Protein AF-K2C5C3-F1 (afdb_monomer)

Solvent-accessible surface area (backbone atoms only — not comparable to full-atom values): 15578 Å² total; per-residue (Å²): 132,85,86,72,93,45,63,65,51,52,35,51,49,52,53,51,51,53,47,51,25,63,76,67,76,44,90,79,86,77,80,34,67,47,19,42,68,88,30,54,74,74,37,86,92,44,51,51,26,61,52,24,47,17,40,70,87,68,50,70,32,77,59,41,40,62,78,72,52,70,63,43,81,45,77,45,79,56,94,55,30,38,40,34,20,52,27,54,95,90,49,57,58,62,37,35,38,36,34,29,66,42,27,35,38,33,45,19,54,84,56,27,74,41,43,24,40,37,70,45,63,25,33,26,41,91,92,40,78,47,61,56,29,50,41,51,74,52,73,50,74,58,92,78,24,44,37,35,40,38,37,38,55,53,95,85,34,45,36,37,35,40,39,42,28,53,72,72,50,89,62,37,30,46,34,39,39,41,40,42,26,75,68,54,57,85,51,34,97,37,84,45,52,9,22,25,65,43,37,38,38,26,24,60,58,53,96,48,40,39,27,38,72,33,39,34,47,72,90,47,77,32,64,71,53,81,55,40,59,43,36,84,66,58,41,81,41,38,38,38,37,38,39,31,39,69,35,83,69,31,58,43,8,20,19,40,42,38,42,39,80,57,76,28,27,33,25,29,40,29,53,70,54,86,54,93,85,46,62,32,29,40,40,30,30,15,36,70,49,62,63,48,58,55,48,33,38,41,34,20,26,109

Structure (mmCIF, N/CA/C/O backbone):
data_AF-K2C5C3-F1
#
_entry.id   AF-K2C5C3-F1
#
loop_
_atom_site.group_PDB
_atom_site.id
_atom_site.type_symbol
_atom_site.label_atom_id
_atom_site.label_alt_id
_atom_site.label_comp_id
_atom_site.label_asym_id
_atom_site.label_entity_id
_atom_site.label_seq_id
_atom_site.pdbx_PDB_ins_code
_atom_site.Cartn_x
_atom_site.Cartn_y
_atom_site.Cartn_z
_atom_site.occupancy
_atom_site.B_iso_or_equiv
_atom_site.auth_seq_id
_atom_site.auth_comp_id
_atom_site.auth_asym_id
_atom_site.auth_atom_id
_at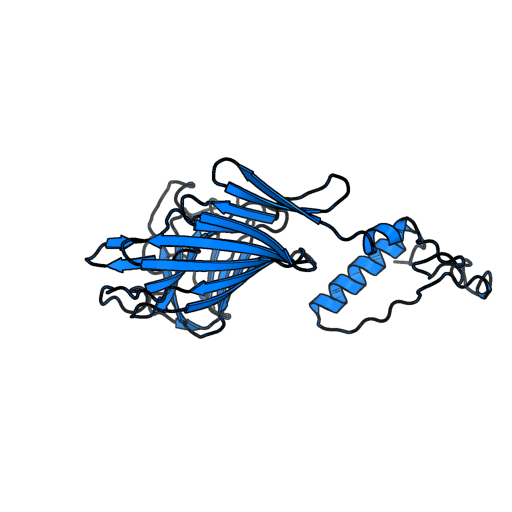om_site.pdbx_PDB_model_num
ATOM 1 N N . GLY A 1 1 ? 1.071 -21.489 -33.139 1.00 52.50 1 GLY A N 1
ATOM 2 C CA . GLY A 1 1 ? 1.561 -20.781 -34.335 1.00 52.50 1 GLY A CA 1
ATOM 3 C C . GLY A 1 1 ? 3.036 -21.065 -34.493 1.00 52.50 1 GLY A C 1
ATOM 4 O O . GLY A 1 1 ? 3.651 -21.477 -33.516 1.00 52.50 1 GLY A O 1
ATOM 5 N N . GLU A 1 2 ? 3.580 -20.888 -35.693 1.00 72.06 2 GLU A N 1
ATOM 6 C CA . GLU A 1 2 ? 5.021 -21.027 -35.940 1.00 72.06 2 GLU A CA 1
ATOM 7 C C . GLU A 1 2 ? 5.807 -19.897 -35.257 1.00 72.06 2 GLU A C 1
ATOM 9 O O . GLU A 1 2 ? 5.309 -18.777 -35.120 1.00 72.06 2 GLU A O 1
ATOM 14 N N . ALA A 1 3 ? 7.023 -20.193 -34.795 1.00 73.12 3 ALA A N 1
ATOM 15 C CA . ALA A 1 3 ? 7.908 -19.192 -34.211 1.00 73.12 3 ALA A CA 1
ATOM 16 C C . ALA A 1 3 ? 8.525 -18.333 -35.325 1.00 73.12 3 ALA A C 1
ATOM 18 O O . ALA A 1 3 ? 9.144 -18.864 -36.244 1.00 73.12 3 ALA A O 1
ATOM 19 N N . MET A 1 4 ? 8.374 -17.010 -35.235 1.00 84.81 4 MET A N 1
ATOM 20 C CA . MET A 1 4 ? 8.945 -16.068 -36.202 1.00 84.81 4 MET A CA 1
ATOM 21 C C . MET A 1 4 ? 10.212 -15.426 -35.618 1.00 84.81 4 MET A C 1
ATOM 23 O O . MET A 1 4 ? 10.095 -14.646 -34.666 1.00 84.81 4 MET A O 1
ATOM 27 N N . PRO A 1 5 ? 11.414 -15.725 -36.139 1.00 84.81 5 PRO A N 1
ATOM 28 C CA . PRO A 1 5 ? 12.644 -15.133 -35.629 1.00 84.81 5 PRO A CA 1
ATOM 29 C C . PRO A 1 5 ? 12.703 -13.642 -35.976 1.00 84.81 5 PRO A C 1
ATOM 31 O O . PRO A 1 5 ? 12.657 -13.254 -37.140 1.00 84.81 5 PRO A O 1
ATOM 34 N N . SER A 1 6 ? 12.812 -12.798 -34.953 1.00 88.06 6 SER A N 1
ATOM 35 C CA . SER A 1 6 ? 13.110 -11.372 -35.093 1.00 88.06 6 SER A CA 1
ATOM 36 C C . SER A 1 6 ? 13.782 -10.858 -33.820 1.00 88.06 6 SER A C 1
ATOM 38 O O . SER A 1 6 ? 13.692 -11.488 -32.759 1.00 88.06 6 SER A O 1
ATOM 40 N N . ALA A 1 7 ? 14.448 -9.707 -33.911 1.00 85.81 7 ALA A N 1
ATOM 41 C CA . ALA A 1 7 ? 15.084 -9.076 -32.758 1.00 85.81 7 ALA A CA 1
ATOM 42 C C . ALA A 1 7 ? 14.055 -8.711 -31.669 1.00 85.81 7 ALA A C 1
ATOM 44 O O . ALA A 1 7 ? 14.330 -8.870 -30.478 1.00 85.81 7 ALA A O 1
ATOM 45 N N . GLU A 1 8 ? 12.863 -8.276 -32.082 1.00 81.56 8 GLU A N 1
ATOM 46 C CA . GLU A 1 8 ? 11.733 -7.907 -31.227 1.00 81.56 8 GLU A CA 1
ATOM 47 C C . GLU A 1 8 ? 11.136 -9.137 -30.538 1.00 81.56 8 GLU A C 1
ATOM 49 O O . GLU A 1 8 ? 10.922 -9.122 -29.326 1.00 81.56 8 GLU A O 1
ATOM 54 N N . ASN A 1 9 ? 10.918 -10.227 -31.282 1.00 86.19 9 ASN A N 1
ATOM 55 C CA . ASN A 1 9 ? 10.367 -11.463 -30.726 1.00 86.19 9 ASN A CA 1
ATOM 56 C C . ASN A 1 9 ? 11.331 -12.121 -29.732 1.00 86.19 9 ASN A C 1
ATOM 58 O O . ASN A 1 9 ? 10.890 -12.625 -28.699 1.00 86.19 9 ASN A O 1
ATOM 62 N N . ALA A 1 10 ? 12.640 -12.070 -29.996 1.00 88.75 10 ALA A N 1
ATOM 63 C CA . ALA A 1 10 ? 13.656 -12.564 -29.071 1.00 88.75 10 ALA A CA 1
ATOM 64 C C . ALA A 1 10 ? 13.677 -11.761 -27.754 1.00 88.75 10 ALA A C 1
ATOM 66 O O . ALA A 1 10 ? 13.674 -12.351 -26.672 1.00 88.75 10 ALA A O 1
ATOM 67 N N . ALA A 1 11 ? 13.624 -10.426 -27.827 1.00 84.50 11 ALA A N 1
ATOM 68 C CA . ALA A 1 11 ? 13.561 -9.565 -26.643 1.00 84.50 11 ALA A CA 1
ATOM 69 C C . ALA A 1 11 ? 12.254 -9.758 -25.850 1.00 84.50 11 ALA A C 1
ATOM 71 O O . ALA A 1 11 ? 12.273 -9.855 -24.620 1.00 84.50 11 ALA A O 1
ATOM 72 N N . PHE A 1 12 ? 11.118 -9.876 -26.547 1.00 82.19 12 PHE A N 1
ATOM 73 C CA . PHE A 1 12 ? 9.818 -10.153 -25.937 1.00 82.19 12 PHE A CA 1
ATOM 74 C C . PHE A 1 12 ? 9.799 -11.508 -25.218 1.00 82.19 12 PHE A C 1
ATOM 76 O O . PHE A 1 12 ? 9.344 -11.596 -24.075 1.00 82.19 12 PHE A O 1
ATOM 83 N N . TYR A 1 13 ? 10.335 -12.553 -25.853 1.00 87.25 13 TYR A N 1
ATOM 84 C CA . TYR A 1 13 ? 10.458 -13.881 -25.255 1.00 87.25 13 TYR A CA 1
ATOM 85 C C . TYR A 1 13 ? 11.317 -13.852 -23.988 1.00 87.25 13 TYR A C 1
ATOM 87 O O . TYR A 1 13 ? 10.868 -14.311 -22.939 1.00 87.25 13 TYR A O 1
ATOM 95 N N . LEU A 1 14 ? 12.511 -13.256 -24.060 1.00 87.75 14 LEU A N 1
ATOM 96 C CA . LEU A 1 14 ? 13.425 -13.134 -22.924 1.00 87.75 14 LEU A CA 1
ATOM 97 C C . LEU A 1 14 ? 12.765 -12.419 -21.737 1.00 87.75 14 LEU A C 1
ATOM 99 O O . LEU A 1 14 ? 12.823 -12.908 -20.607 1.00 87.75 14 LEU A O 1
ATOM 103 N N . LYS A 1 15 ? 12.100 -11.285 -21.993 1.00 81.25 15 LYS A N 1
ATOM 104 C CA . LYS A 1 15 ? 11.386 -10.522 -20.963 1.00 81.25 15 LYS A CA 1
ATOM 105 C C . LYS A 1 15 ? 10.316 -11.374 -20.282 1.00 81.25 15 LYS A C 1
ATOM 107 O O . LYS A 1 15 ? 10.284 -11.437 -19.056 1.00 81.25 15 LYS A O 1
ATOM 112 N N . ASN A 1 16 ? 9.478 -12.057 -21.060 1.00 82.00 16 ASN A N 1
ATOM 113 C CA . ASN A 1 16 ? 8.397 -12.883 -20.522 1.00 82.00 16 ASN A CA 1
ATOM 114 C C . ASN A 1 16 ? 8.913 -14.114 -19.772 1.00 82.00 16 ASN A C 1
ATOM 116 O O . ASN A 1 16 ? 8.380 -14.435 -18.713 1.00 82.00 16 ASN A O 1
ATOM 120 N N . LEU A 1 17 ? 9.956 -14.773 -20.283 1.00 87.62 17 LEU A N 1
ATOM 121 C CA . LEU A 1 17 ? 10.566 -15.937 -19.646 1.00 87.62 17 LEU A CA 1
ATOM 122 C C . LEU A 1 17 ? 11.129 -15.581 -18.268 1.00 87.62 17 LEU A C 1
ATOM 124 O O . LEU A 1 17 ? 10.818 -16.260 -17.295 1.00 87.62 17 LEU A O 1
ATOM 128 N N . ILE A 1 18 ? 11.902 -14.496 -18.167 1.00 82.69 18 ILE A N 1
ATOM 129 C CA . ILE A 1 18 ? 12.475 -14.040 -16.892 1.00 82.69 18 ILE A CA 1
ATOM 130 C C . ILE A 1 18 ? 11.383 -13.552 -15.935 1.00 82.69 18 ILE A C 1
ATOM 132 O O . ILE A 1 18 ? 11.420 -13.852 -14.742 1.00 82.69 18 ILE A O 1
ATOM 136 N N . SER A 1 19 ? 10.384 -12.827 -16.444 1.00 75.44 19 SER A N 1
ATOM 137 C CA . SER A 1 19 ? 9.213 -12.429 -15.659 1.00 75.44 19 SER A CA 1
ATOM 138 C C . SER A 1 19 ? 8.481 -13.636 -15.068 1.00 75.44 19 SER A C 1
ATOM 140 O O . SER A 1 19 ? 8.144 -13.624 -13.884 1.00 75.44 19 SER A O 1
ATOM 142 N N . TRP A 1 20 ? 8.254 -14.675 -15.872 1.00 85.19 20 TRP A N 1
ATOM 143 C CA . TRP A 1 20 ? 7.607 -15.912 -15.444 1.00 85.19 20 TRP A CA 1
ATOM 144 C C . TRP A 1 20 ? 8.474 -16.700 -14.459 1.00 85.19 20 TRP A C 1
ATOM 146 O O . TRP A 1 20 ? 7.966 -17.147 -13.431 1.00 85.19 20 TRP A O 1
ATOM 156 N N . SER A 1 21 ? 9.774 -16.837 -14.727 1.00 84.94 21 SER A N 1
ATOM 157 C CA . SER A 1 21 ? 10.677 -17.626 -13.886 1.00 84.94 21 SER A CA 1
ATOM 158 C C . SER A 1 21 ? 10.785 -17.021 -12.484 1.00 84.94 21 SER A C 1
ATOM 160 O O . SER A 1 21 ? 10.608 -17.725 -11.492 1.00 84.94 21 SER A O 1
ATOM 162 N N . ARG A 1 22 ? 10.928 -15.689 -12.393 1.00 77.81 22 ARG A N 1
ATOM 163 C CA . ARG A 1 22 ? 10.917 -14.947 -11.122 1.00 77.81 22 ARG A CA 1
ATOM 164 C C . ARG A 1 22 ? 9.600 -15.108 -10.371 1.00 77.81 22 ARG A C 1
ATOM 166 O O . ARG A 1 22 ? 9.619 -15.379 -9.177 1.00 77.81 22 ARG A O 1
ATOM 173 N N . ALA A 1 23 ? 8.468 -14.976 -11.066 1.00 61.97 23 ALA A N 1
ATOM 174 C CA . ALA A 1 23 ? 7.146 -15.098 -10.451 1.00 61.97 23 ALA A CA 1
ATOM 175 C C . ALA A 1 23 ? 6.880 -16.493 -9.857 1.00 61.97 23 ALA A C 1
ATOM 177 O O . ALA A 1 23 ? 6.076 -16.617 -8.939 1.00 61.97 23 ALA A O 1
ATOM 178 N N . ASN A 1 24 ? 7.554 -17.530 -10.362 1.00 79.81 24 ASN A N 1
ATOM 179 C CA . ASN A 1 24 ? 7.377 -18.912 -9.915 1.00 79.81 24 ASN A CA 1
ATOM 180 C C . ASN A 1 24 ? 8.550 -19.436 -9.069 1.00 79.81 24 ASN A C 1
ATOM 182 O O . ASN A 1 24 ? 8.533 -20.601 -8.683 1.00 79.81 24 ASN A O 1
ATOM 186 N N . GLY A 1 25 ? 9.564 -18.609 -8.781 1.00 82.81 25 GLY A N 1
ATOM 187 C CA . GLY A 1 25 ? 10.763 -19.043 -8.056 1.00 82.81 25 GLY A CA 1
ATOM 188 C C . GLY A 1 25 ? 11.549 -20.141 -8.784 1.00 82.81 25 GLY A C 1
ATOM 189 O O . GLY A 1 25 ? 12.103 -21.024 -8.137 1.00 82.81 25 GLY A O 1
ATOM 190 N N . ILE A 1 26 ? 11.549 -20.118 -10.120 1.00 90.56 26 ILE A N 1
ATOM 191 C CA . ILE A 1 26 ? 12.228 -21.099 -10.971 1.00 90.56 26 ILE A CA 1
ATOM 192 C C . ILE A 1 26 ? 13.507 -20.475 -11.531 1.00 90.56 26 ILE A C 1
ATOM 194 O O . ILE A 1 26 ? 13.469 -19.404 -12.146 1.00 90.56 26 ILE A O 1
ATOM 198 N N . ASP A 1 27 ? 14.626 -21.177 -11.375 1.00 91.38 27 ASP A N 1
ATOM 199 C CA . ASP A 1 27 ? 15.891 -20.797 -11.999 1.00 91.38 27 ASP A CA 1
ATOM 200 C C . ASP A 1 27 ? 15.831 -21.020 -13.515 1.00 91.38 27 ASP A C 1
ATOM 202 O O . ASP A 1 27 ? 15.466 -22.095 -13.996 1.00 91.38 27 ASP A O 1
ATOM 206 N N . ALA A 1 28 ? 16.201 -19.993 -14.282 1.00 86.75 28 ALA A N 1
ATOM 207 C CA . ALA A 1 28 ? 16.211 -20.030 -15.739 1.00 86.75 28 ALA A CA 1
ATOM 208 C C . ALA A 1 28 ? 17.619 -19.757 -16.275 1.00 86.75 28 ALA A C 1
ATOM 210 O O . ALA A 1 28 ? 18.230 -18.735 -15.964 1.00 86.75 28 ALA A O 1
ATOM 211 N N . TYR A 1 29 ? 18.103 -20.653 -17.135 1.00 90.81 29 TYR A N 1
ATOM 212 C CA . TYR A 1 29 ? 19.348 -20.480 -17.877 1.00 90.81 29 TYR A CA 1
ATOM 213 C C . TYR A 1 29 ? 19.021 -20.034 -19.299 1.00 90.81 29 TYR A C 1
ATOM 215 O O . TYR A 1 29 ? 18.388 -20.766 -20.059 1.00 90.81 29 TYR A O 1
ATOM 223 N N . ILE A 1 30 ? 19.434 -18.817 -19.652 1.00 89.69 30 ILE A N 1
ATOM 224 C CA . ILE A 1 30 ? 19.172 -18.245 -20.972 1.00 89.69 30 ILE A CA 1
ATOM 225 C C . ILE A 1 30 ? 20.242 -18.716 -21.951 1.00 89.69 30 ILE A C 1
ATOM 227 O O . ILE A 1 30 ? 21.430 -18.444 -21.773 1.00 89.69 30 ILE A O 1
ATOM 231 N N . PHE A 1 31 ? 19.799 -19.402 -23.001 1.00 90.62 31 PHE A N 1
ATOM 232 C CA . PHE A 1 31 ? 20.632 -19.719 -24.150 1.00 90.62 31 PHE A CA 1
ATOM 233 C C . PHE A 1 31 ? 20.476 -18.607 -25.206 1.00 90.62 31 PHE A C 1
ATOM 235 O O . PHE A 1 31 ? 19.377 -18.429 -25.725 1.00 90.62 31 PHE A O 1
ATOM 242 N N . SER A 1 32 ? 21.505 -17.821 -25.522 1.00 92.06 32 SER A N 1
ATOM 243 C CA . SER A 1 32 ? 22.874 -17.857 -24.978 1.00 92.06 32 SER A CA 1
ATOM 244 C C . SER A 1 32 ? 23.424 -16.456 -24.702 1.00 92.06 32 SER A C 1
ATOM 246 O O . SER A 1 32 ? 22.802 -15.438 -25.009 1.00 92.06 32 SER A O 1
ATOM 248 N N . ALA A 1 33 ? 24.611 -16.388 -24.093 1.00 92.12 33 ALA A N 1
ATOM 249 C CA . ALA A 1 33 ? 25.277 -15.112 -23.861 1.00 92.12 33 ALA A CA 1
ATOM 250 C C . ALA A 1 33 ? 25.679 -14.440 -25.187 1.00 92.12 33 ALA A C 1
ATOM 252 O O . ALA A 1 33 ? 25.302 -13.297 -25.424 1.00 92.12 33 ALA A O 1
ATOM 253 N N . PHE A 1 34 ? 26.377 -15.144 -26.080 1.00 95.88 34 PHE A N 1
ATOM 254 C CA . PHE A 1 34 ? 26.943 -14.569 -27.305 1.00 95.88 34 PHE A CA 1
ATOM 255 C C . PHE A 1 34 ? 26.443 -15.281 -28.553 1.00 95.88 34 PHE A C 1
ATOM 257 O O . PHE A 1 34 ? 26.205 -16.487 -28.535 1.00 95.88 34 PHE A O 1
ATOM 264 N N . ASP A 1 35 ? 26.359 -14.535 -29.651 1.00 95.31 35 ASP A N 1
ATOM 265 C CA . ASP A 1 35 ? 26.149 -15.110 -30.973 1.00 95.31 35 ASP A CA 1
ATOM 266 C C . ASP A 1 35 ? 27.275 -16.074 -31.337 1.00 95.31 35 ASP A C 1
ATOM 268 O O . ASP A 1 35 ? 28.463 -15.735 -31.350 1.00 95.31 35 ASP A O 1
ATOM 272 N N . GLU A 1 36 ? 26.876 -17.292 -31.676 1.00 93.69 36 GLU A N 1
ATOM 273 C CA . GLU A 1 36 ? 27.767 -18.392 -32.000 1.00 93.69 36 GLU A CA 1
ATOM 274 C C . GLU A 1 36 ? 27.915 -18.510 -33.518 1.00 93.69 36 GLU A C 1
ATOM 276 O O . GLU A 1 36 ? 27.277 -19.337 -34.163 1.00 93.69 36 GLU A O 1
ATOM 281 N N . LYS A 1 37 ? 28.784 -17.678 -34.109 1.00 91.00 37 LYS A N 1
ATOM 282 C CA . LYS A 1 37 ? 28.991 -17.607 -35.573 1.00 91.00 37 LYS A CA 1
ATOM 283 C C . LYS A 1 37 ? 29.239 -18.955 -36.257 1.00 91.00 37 LYS A C 1
ATOM 285 O O . LYS A 1 37 ? 28.907 -19.112 -37.424 1.00 91.00 37 LYS A O 1
ATOM 290 N N . TRP A 1 38 ? 29.813 -19.923 -35.548 1.00 89.06 38 TRP A N 1
ATOM 291 C CA . TRP A 1 38 ? 30.086 -21.259 -36.078 1.00 89.06 38 TRP A CA 1
ATOM 292 C C . TRP A 1 38 ? 28.815 -22.082 -36.375 1.00 89.06 38 TRP A C 1
ATOM 294 O O . TRP A 1 38 ? 28.909 -23.088 -37.071 1.00 89.06 38 TRP A O 1
ATOM 304 N N . LYS A 1 39 ? 27.641 -21.658 -35.882 1.00 86.94 39 LYS A N 1
ATOM 305 C CA . LYS A 1 39 ? 26.325 -22.269 -36.142 1.00 86.94 39 LYS A CA 1
ATOM 306 C C . LYS A 1 39 ? 25.610 -21.707 -37.378 1.00 86.94 39 LYS A C 1
ATOM 308 O O . LYS A 1 39 ? 24.439 -22.008 -37.618 1.00 86.94 39 LYS A O 1
ATOM 313 N N . ASP A 1 40 ? 26.267 -20.845 -38.148 1.00 87.69 40 ASP A N 1
ATOM 314 C CA . ASP A 1 40 ? 25.664 -20.316 -39.367 1.00 87.69 40 ASP A CA 1
ATOM 315 C C . ASP A 1 40 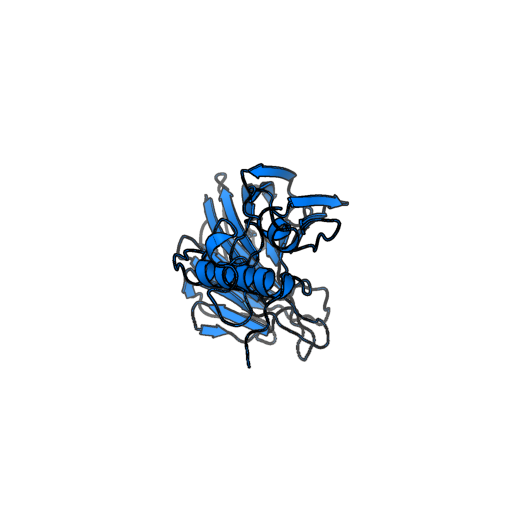? 25.439 -21.437 -40.396 1.00 87.69 40 ASP A C 1
ATOM 317 O O . ASP A 1 40 ? 26.309 -22.277 -40.627 1.00 87.69 40 ASP A O 1
ATOM 321 N N . GLY A 1 41 ? 24.236 -21.492 -40.968 1.00 82.81 41 GLY A N 1
ATOM 322 C CA . GLY A 1 41 ? 23.828 -22.542 -41.906 1.00 82.81 41 GLY A CA 1
ATOM 323 C C . GLY A 1 41 ? 23.701 -23.959 -41.322 1.00 82.81 41 GLY A C 1
ATOM 324 O O . GLY A 1 41 ? 23.416 -24.888 -42.075 1.00 82.81 41 GLY A O 1
ATOM 325 N N . THR A 1 42 ? 23.878 -24.156 -40.008 1.00 85.25 42 THR A N 1
ATOM 326 C CA . THR A 1 42 ? 23.733 -25.483 -39.371 1.00 85.25 42 THR A CA 1
ATOM 327 C C . THR A 1 42 ? 22.300 -25.791 -38.929 1.00 85.25 42 THR A C 1
ATOM 329 O O . THR A 1 42 ? 21.999 -26.926 -38.567 1.00 85.25 42 THR A O 1
ATOM 332 N N . GLU A 1 43 ? 21.417 -24.789 -38.933 1.00 80.38 43 GLU A N 1
ATOM 333 C CA . GLU A 1 43 ? 20.025 -24.874 -38.479 1.00 80.38 43 GLU A CA 1
ATOM 334 C C . GLU A 1 43 ? 19.061 -24.363 -39.564 1.00 80.38 43 GLU A C 1
ATOM 336 O O . GLU A 1 43 ? 19.418 -23.521 -40.392 1.00 80.38 43 GLU A O 1
ATOM 341 N N . LEU A 1 44 ? 17.816 -24.857 -39.550 1.00 72.75 44 LEU A N 1
ATOM 342 C CA . LEU A 1 44 ? 16.739 -24.362 -40.416 1.00 72.75 44 LEU A CA 1
ATOM 343 C C . LEU A 1 44 ? 16.596 -22.839 -40.258 1.00 72.75 44 LEU A C 1
ATOM 345 O O . LEU A 1 44 ? 16.578 -22.322 -39.143 1.00 72.75 44 LEU A O 1
ATOM 349 N N . ASN A 1 45 ? 16.482 -22.129 -41.381 1.00 74.31 45 ASN A N 1
ATOM 350 C CA . ASN A 1 45 ? 16.410 -20.662 -41.452 1.00 74.31 45 ASN A CA 1
ATOM 351 C C . ASN A 1 45 ? 17.660 -19.912 -40.941 1.00 74.31 45 ASN A C 1
ATOM 353 O O . ASN A 1 45 ? 17.579 -18.709 -40.708 1.00 74.31 45 ASN A O 1
ATOM 357 N N . SER A 1 46 ? 18.801 -20.595 -40.770 1.00 79.19 46 SER A N 1
ATOM 358 C CA . SER A 1 46 ? 20.091 -20.007 -40.360 1.00 79.19 46 SER A CA 1
ATOM 359 C C . SER A 1 46 ? 20.047 -19.194 -39.057 1.00 79.19 46 SER A C 1
ATOM 361 O O . SER A 1 46 ? 20.825 -18.267 -38.866 1.00 79.19 46 SER A O 1
ATOM 363 N N . VAL A 1 47 ? 19.151 -19.539 -38.126 1.00 85.62 47 VAL A N 1
ATOM 364 C CA . VAL A 1 47 ? 18.995 -18.803 -36.855 1.00 85.62 47 VAL A CA 1
ATOM 365 C C . VAL A 1 47 ? 20.040 -19.168 -35.795 1.00 85.62 47 VAL A C 1
ATOM 367 O O . VAL A 1 47 ? 20.219 -18.421 -34.834 1.00 85.62 47 VAL A O 1
ATOM 370 N N . GLY A 1 48 ? 20.754 -20.284 -35.976 1.00 86.00 48 GLY A N 1
ATOM 371 C CA . GLY A 1 48 ? 21.687 -20.843 -34.993 1.00 86.00 48 GLY A CA 1
ATOM 372 C C . GLY A 1 48 ? 22.795 -19.892 -34.545 1.00 86.00 48 GLY A C 1
ATOM 373 O O . GLY A 1 48 ? 23.219 -19.929 -33.392 1.00 86.00 48 GLY A O 1
ATOM 374 N N . SER A 1 49 ? 23.235 -18.994 -35.425 1.00 91.25 49 SER A N 1
ATOM 375 C CA . SER A 1 49 ? 24.273 -18.001 -35.139 1.00 91.25 49 SER A CA 1
ATOM 376 C C . SER A 1 49 ? 23.753 -16.740 -34.434 1.00 91.25 49 SER A C 1
ATOM 378 O O . SER A 1 49 ? 24.541 -15.830 -34.182 1.00 91.25 49 SER A O 1
ATOM 380 N N . HIS A 1 50 ? 22.457 -16.679 -34.093 1.00 91.75 50 HIS A N 1
ATOM 381 C CA . HIS A 1 50 ? 21.770 -15.463 -33.639 1.00 91.75 50 HIS A CA 1
ATOM 382 C C . HIS A 1 50 ? 21.093 -15.563 -32.258 1.00 91.75 50 HIS A C 1
ATOM 384 O O . HIS A 1 50 ? 20.371 -14.639 -31.867 1.00 91.75 50 HIS A O 1
ATOM 390 N N . TRP A 1 51 ? 21.317 -16.640 -31.498 1.00 91.12 51 TRP A N 1
ATOM 391 C CA . TRP A 1 51 ? 20.707 -16.852 -30.173 1.00 91.12 51 TRP A CA 1
ATOM 392 C C . TRP A 1 51 ? 21.258 -15.954 -29.053 1.00 91.12 51 TRP A C 1
ATOM 394 O O . TRP A 1 51 ? 20.654 -15.870 -27.983 1.00 91.12 51 TRP A O 1
ATOM 404 N N . GLY A 1 52 ? 22.388 -15.279 -29.272 1.00 93.06 52 GLY A N 1
ATOM 405 C CA . GLY A 1 52 ? 23.076 -14.511 -28.242 1.00 93.06 52 GLY A CA 1
ATOM 406 C C . GLY A 1 52 ? 22.320 -13.266 -27.787 1.00 93.06 52 GLY A C 1
ATOM 407 O O . GLY A 1 52 ? 21.664 -12.592 -28.585 1.00 93.06 52 GLY A O 1
ATOM 408 N N . MET A 1 53 ? 22.482 -12.897 -26.516 1.00 92.12 53 MET A N 1
ATOM 409 C CA . MET A 1 53 ? 22.119 -11.563 -26.014 1.00 92.12 53 MET A CA 1
ATOM 410 C C . MET A 1 53 ? 23.102 -10.482 -26.500 1.00 92.12 53 MET A C 1
ATOM 412 O O . MET A 1 53 ? 22.736 -9.319 -26.696 1.00 92.12 53 MET A O 1
ATOM 416 N N . PHE A 1 54 ? 24.351 -10.886 -26.717 1.00 93.69 54 PHE A N 1
ATOM 417 C CA . PHE A 1 54 ? 25.438 -10.096 -27.275 1.00 93.69 54 PHE A CA 1
ATOM 418 C C . PHE A 1 54 ? 25.792 -10.622 -28.669 1.00 93.69 54 PHE A C 1
ATOM 420 O O . PHE A 1 54 ? 25.660 -11.814 -28.957 1.00 93.69 54 PHE A O 1
ATOM 427 N N . TYR A 1 55 ? 26.280 -9.743 -29.535 1.00 94.81 55 TYR A N 1
ATOM 428 C CA . TYR A 1 55 ? 26.975 -10.155 -30.745 1.00 94.81 55 TYR A CA 1
ATOM 429 C C . TYR A 1 55 ? 28.263 -10.909 -30.387 1.00 94.81 55 TYR A C 1
ATOM 431 O O . TYR A 1 55 ? 28.788 -10.805 -29.277 1.00 94.81 55 TYR A O 1
ATOM 439 N N . SER A 1 56 ? 28.812 -11.653 -31.348 1.00 94.38 56 SER A N 1
ATOM 440 C CA . SER A 1 56 ? 30.030 -12.456 -31.151 1.00 94.38 56 SER A CA 1
ATOM 441 C C . SER A 1 56 ? 31.261 -11.634 -30.740 1.00 94.38 56 SER A C 1
ATOM 443 O O . SER A 1 56 ? 32.237 -12.191 -30.255 1.00 94.38 56 SER A O 1
ATOM 445 N N . ASP A 1 57 ? 31.256 -10.326 -31.015 1.00 94.62 57 ASP A N 1
ATOM 446 C CA . ASP A 1 57 ? 32.328 -9.388 -30.652 1.00 94.62 57 ASP A CA 1
ATOM 447 C C . ASP A 1 57 ? 32.167 -8.802 -29.236 1.00 94.62 57 ASP A C 1
ATOM 449 O O . ASP A 1 57 ? 32.964 -7.968 -28.811 1.00 94.62 57 ASP A O 1
ATOM 453 N N . GLY A 1 58 ? 31.139 -9.237 -28.502 1.00 90.62 58 GLY A N 1
ATOM 454 C CA . GLY A 1 58 ? 30.833 -8.790 -27.149 1.00 90.62 58 GLY A CA 1
ATOM 455 C C . GLY A 1 58 ? 30.007 -7.509 -27.071 1.00 90.62 58 GLY A C 1
ATOM 456 O O . GLY A 1 58 ? 29.653 -7.087 -25.970 1.00 90.62 58 GLY A O 1
ATOM 457 N N . THR A 1 59 ? 29.650 -6.895 -28.201 1.00 92.69 59 THR A N 1
ATOM 458 C CA . THR A 1 59 ? 28.736 -5.751 -28.198 1.00 92.69 59 THR A CA 1
ATOM 459 C C . THR A 1 59 ? 27.300 -6.209 -27.945 1.00 92.69 59 THR A C 1
ATOM 461 O O . THR A 1 59 ? 26.859 -7.264 -28.397 1.00 92.69 59 THR A O 1
ATOM 464 N N . ILE A 1 60 ? 26.548 -5.434 -27.166 1.00 90.31 60 ILE A N 1
ATOM 465 C CA . ILE A 1 60 ? 25.167 -5.776 -26.825 1.00 90.31 60 ILE A CA 1
ATOM 466 C C . ILE A 1 60 ? 24.244 -5.608 -28.033 1.00 90.31 60 ILE A C 1
ATOM 468 O O . ILE A 1 60 ? 24.320 -4.603 -28.744 1.00 90.31 60 ILE A O 1
ATOM 472 N N . LYS A 1 61 ? 23.326 -6.557 -28.249 1.00 90.88 61 LYS A N 1
ATOM 473 C CA . LYS A 1 61 ? 22.309 -6.388 -29.291 1.00 90.88 61 LYS A CA 1
ATOM 474 C C . LYS A 1 61 ? 21.355 -5.251 -28.918 1.00 90.88 61 LYS A C 1
ATOM 476 O O . LYS A 1 61 ? 20.876 -5.232 -27.783 1.00 90.88 61 LYS A O 1
ATOM 481 N N . PRO A 1 62 ? 20.995 -4.342 -29.843 1.00 85.19 62 PRO A N 1
ATOM 482 C CA . PRO A 1 62 ? 20.105 -3.222 -29.541 1.00 85.19 62 PRO A CA 1
ATOM 483 C C . PRO A 1 62 ? 18.768 -3.631 -28.910 1.00 85.19 62 PRO A C 1
ATOM 485 O O . PRO A 1 62 ? 18.349 -3.005 -27.940 1.00 85.19 62 PRO A O 1
ATOM 488 N N . SER A 1 63 ? 18.139 -4.713 -29.387 1.00 81.31 63 SER A N 1
ATOM 489 C CA . SER A 1 63 ? 16.885 -5.228 -28.812 1.00 81.31 63 SER A CA 1
ATOM 490 C C . SER A 1 63 ? 17.057 -5.823 -27.411 1.00 81.31 63 SER A C 1
ATOM 492 O O . SER A 1 63 ? 16.116 -5.841 -26.625 1.00 81.31 63 SER A O 1
ATOM 494 N N . MET A 1 64 ? 18.267 -6.270 -27.073 1.00 84.62 64 MET A N 1
ATOM 495 C CA . MET A 1 64 ? 18.608 -6.806 -25.755 1.00 84.62 64 MET A CA 1
ATOM 496 C C . MET A 1 64 ? 19.091 -5.709 -24.810 1.00 84.62 64 MET A C 1
ATOM 498 O O . MET A 1 64 ? 19.028 -5.881 -23.600 1.00 84.62 64 MET A O 1
ATOM 502 N N . ALA A 1 65 ? 19.523 -4.555 -25.328 1.00 75.75 65 ALA A N 1
ATOM 503 C CA . ALA A 1 65 ? 20.018 -3.442 -24.525 1.00 75.75 65 ALA A CA 1
ATOM 504 C C . ALA A 1 65 ? 19.005 -2.973 -23.478 1.00 75.75 65 ALA A C 1
ATOM 506 O O . ALA A 1 65 ? 19.410 -2.615 -22.378 1.00 75.75 65 ALA A O 1
ATOM 507 N N . GLU A 1 66 ? 17.705 -3.021 -23.771 1.00 65.62 66 GLU A N 1
ATOM 508 C CA . GLU A 1 66 ? 16.654 -2.689 -22.800 1.00 65.62 66 GLU A CA 1
ATOM 509 C C . GLU A 1 66 ? 16.603 -3.644 -21.603 1.00 65.62 66 GLU A C 1
ATOM 511 O O . GLU A 1 66 ? 16.258 -3.219 -20.507 1.00 65.62 66 GLU A O 1
ATOM 516 N N . PHE A 1 67 ? 16.996 -4.908 -21.776 1.00 67.94 67 PHE A N 1
ATOM 517 C CA . PHE A 1 67 ? 17.088 -5.865 -20.672 1.00 67.94 67 PHE A CA 1
ATOM 518 C C . PHE A 1 67 ? 18.169 -5.464 -19.658 1.00 67.94 67 PHE A C 1
ATOM 520 O O . PHE A 1 67 ? 18.025 -5.704 -18.462 1.00 67.94 67 PHE A O 1
ATOM 527 N N . PHE A 1 68 ? 19.246 -4.834 -20.135 1.00 67.31 68 PHE A N 1
ATOM 528 C CA . PHE A 1 68 ? 20.388 -4.427 -19.313 1.00 67.31 68 PHE A CA 1
ATOM 529 C C . PHE A 1 68 ? 20.357 -2.943 -18.925 1.00 67.31 68 PHE A C 1
ATOM 531 O O . PHE A 1 68 ? 21.001 -2.540 -17.957 1.00 67.31 68 PHE A O 1
ATOM 538 N N . LYS A 1 69 ? 19.588 -2.119 -19.643 1.00 61.00 69 LYS A N 1
ATOM 539 C CA . LYS A 1 69 ? 19.241 -0.757 -19.238 1.00 61.00 69 LYS A CA 1
ATOM 540 C C . LYS A 1 69 ? 18.143 -0.846 -18.183 1.00 61.00 69 LYS A C 1
ATOM 542 O O . LYS A 1 69 ? 16.961 -0.748 -18.496 1.00 61.00 69 LYS A O 1
ATOM 547 N N . GLY A 1 70 ? 18.544 -1.051 -16.930 1.00 62.50 70 GLY A N 1
ATOM 548 C CA . GLY A 1 70 ? 17.625 -0.971 -15.797 1.00 62.50 70 GLY A CA 1
ATOM 549 C C . GLY A 1 70 ? 16.799 0.320 -15.843 1.00 62.50 70 GLY A C 1
ATOM 550 O O . GLY A 1 70 ? 17.292 1.375 -16.253 1.00 62.50 70 GLY A O 1
ATOM 551 N N . GLY A 1 71 ? 15.531 0.235 -15.444 1.00 75.69 71 GLY A N 1
ATOM 552 C CA . GLY A 1 71 ? 14.744 1.433 -15.174 1.00 75.69 71 GLY A CA 1
ATOM 553 C C . GLY A 1 71 ? 15.308 2.180 -13.963 1.00 75.69 71 GLY A C 1
ATOM 554 O O . GLY A 1 71 ? 15.970 1.600 -13.101 1.00 75.69 71 GLY A O 1
ATOM 555 N N . GLY A 1 72 ? 15.055 3.480 -13.902 1.00 88.81 72 GLY A N 1
ATOM 556 C CA . GLY A 1 72 ? 15.390 4.319 -12.759 1.00 88.81 72 GLY A CA 1
ATOM 557 C C . GLY A 1 72 ? 14.142 4.756 -12.004 1.00 88.81 72 GLY A C 1
ATOM 558 O O . GLY A 1 72 ? 13.055 4.848 -12.577 1.00 88.81 72 GLY A O 1
ATOM 559 N N . TRP A 1 73 ? 14.317 5.083 -10.726 1.00 94.12 73 TRP A N 1
ATOM 560 C CA . TRP A 1 73 ? 13.293 5.762 -9.939 1.00 94.12 73 TRP A CA 1
ATOM 561 C C . TRP A 1 73 ? 13.225 7.242 -10.314 1.00 94.12 73 TRP A C 1
ATOM 563 O O . TRP A 1 73 ? 14.235 7.943 -10.286 1.00 94.12 73 TRP A O 1
ATOM 573 N N . GLY A 1 74 ? 12.027 7.721 -10.632 1.00 94.88 74 GLY A N 1
ATOM 574 C CA . GLY A 1 74 ? 11.693 9.140 -10.668 1.00 94.88 74 GLY A CA 1
ATOM 575 C C . GLY A 1 74 ? 10.862 9.476 -9.436 1.00 94.88 74 GLY A C 1
ATOM 576 O O . GLY A 1 74 ? 9.769 8.939 -9.281 1.00 94.88 74 GLY A O 1
ATOM 577 N N . VAL A 1 75 ? 11.372 10.335 -8.554 1.00 97.00 75 VAL A N 1
ATOM 578 C CA . VAL A 1 75 ? 10.675 10.732 -7.322 1.00 97.00 75 VAL A CA 1
ATOM 579 C C . VAL A 1 75 ? 10.596 12.246 -7.265 1.00 97.00 75 VAL A C 1
ATOM 581 O O . VAL A 1 75 ? 11.628 12.912 -7.327 1.00 97.00 75 VAL A O 1
ATOM 584 N N . ASN A 1 76 ? 9.382 12.781 -7.151 1.00 96.38 76 ASN A N 1
ATOM 585 C CA . ASN A 1 76 ? 9.141 14.219 -7.068 1.00 96.38 76 ASN A CA 1
ATOM 586 C C . ASN A 1 76 ? 8.256 14.539 -5.867 1.00 96.38 76 ASN A C 1
ATOM 588 O O . ASN A 1 76 ? 7.226 13.901 -5.683 1.00 96.38 76 ASN A O 1
ATOM 592 N N . ASP A 1 77 ? 8.617 15.564 -5.100 1.00 96.25 77 ASP A N 1
ATOM 593 C CA . ASP A 1 77 ? 7.720 16.176 -4.119 1.00 96.25 77 ASP A CA 1
ATOM 594 C C . ASP A 1 77 ? 7.008 17.364 -4.768 1.00 96.25 77 ASP A C 1
ATOM 596 O O . ASP A 1 77 ? 7.636 18.369 -5.112 1.00 96.25 77 ASP A O 1
ATOM 600 N N . LYS A 1 78 ? 5.695 17.237 -4.968 1.00 94.62 78 LYS A N 1
ATOM 601 C CA . LYS A 1 78 ? 4.846 18.308 -5.487 1.00 94.62 78 LYS A CA 1
ATOM 602 C C . LYS A 1 78 ? 3.793 18.663 -4.454 1.00 94.62 78 LYS A C 1
ATOM 604 O O . LYS A 1 78 ? 2.775 17.987 -4.331 1.00 94.62 78 LYS A O 1
ATOM 609 N N . ASN A 1 79 ? 4.021 19.769 -3.748 1.00 92.50 79 ASN A N 1
ATOM 610 C CA . ASN A 1 79 ? 3.063 20.349 -2.806 1.00 92.50 79 ASN A CA 1
ATOM 611 C C . ASN A 1 79 ? 2.573 19.349 -1.737 1.00 92.50 79 ASN A C 1
ATOM 613 O O . ASN A 1 79 ? 1.389 19.330 -1.402 1.00 92.50 79 ASN A O 1
ATOM 617 N N . GLY A 1 80 ? 3.470 18.513 -1.200 1.00 95.00 80 GLY A N 1
ATOM 618 C CA . GLY A 1 80 ? 3.117 17.528 -0.175 1.00 95.00 80 GLY A CA 1
ATOM 619 C C . GLY A 1 80 ? 2.532 16.225 -0.726 1.00 95.00 80 GLY A C 1
ATOM 620 O O . GLY A 1 80 ? 1.891 15.470 0.009 1.00 95.00 80 GLY A O 1
ATOM 621 N N . ILE A 1 81 ? 2.751 15.949 -2.012 1.00 98.12 81 ILE A N 1
ATOM 622 C CA . ILE A 1 81 ? 2.516 14.644 -2.625 1.00 98.12 81 ILE A CA 1
ATOM 623 C C . ILE A 1 81 ? 3.842 14.157 -3.202 1.00 98.12 81 ILE A C 1
ATOM 625 O O . ILE A 1 81 ? 4.377 14.764 -4.130 1.00 98.12 81 ILE A O 1
ATOM 629 N N . ILE A 1 82 ? 4.357 13.049 -2.666 1.00 98.19 82 ILE A N 1
ATOM 630 C CA . ILE A 1 82 ? 5.520 12.367 -3.238 1.00 98.19 82 ILE A CA 1
ATOM 631 C C . ILE A 1 82 ? 5.044 11.452 -4.355 1.00 98.19 82 ILE A C 1
ATOM 633 O O . ILE A 1 82 ? 4.452 10.406 -4.095 1.00 98.19 82 ILE A O 1
ATOM 637 N N . GLU A 1 83 ? 5.294 11.853 -5.593 1.00 97.50 83 GLU A N 1
ATOM 638 C CA . GLU A 1 83 ? 5.012 11.076 -6.794 1.00 97.50 83 GLU A CA 1
ATOM 639 C C . GLU A 1 83 ? 6.170 10.114 -7.067 1.00 97.50 83 GLU A C 1
ATOM 641 O O . GLU A 1 83 ? 7.321 10.539 -7.184 1.00 97.50 83 GLU A O 1
ATOM 646 N N . ILE A 1 84 ? 5.866 8.820 -7.178 1.00 97.00 84 ILE A N 1
ATOM 647 C CA . ILE A 1 84 ? 6.852 7.754 -7.370 1.00 97.00 84 ILE A CA 1
ATOM 648 C C . ILE A 1 84 ? 6.601 7.100 -8.721 1.00 97.00 84 ILE A C 1
ATOM 650 O O . ILE A 1 84 ? 5.570 6.458 -8.938 1.00 97.00 84 ILE A O 1
ATOM 654 N N . ALA A 1 85 ? 7.564 7.248 -9.619 1.00 94.62 85 ALA A N 1
ATOM 655 C CA . ALA A 1 85 ? 7.573 6.667 -10.946 1.00 94.62 85 ALA A CA 1
ATOM 656 C C . ALA A 1 85 ? 8.791 5.764 -11.137 1.00 94.62 85 ALA A C 1
ATOM 658 O O . ALA A 1 85 ? 9.829 5.940 -10.495 1.00 94.62 85 ALA A O 1
ATOM 659 N N . TYR A 1 86 ? 8.676 4.806 -12.050 1.00 91.81 86 TYR A N 1
ATOM 660 C CA . TYR A 1 86 ? 9.789 3.945 -12.431 1.00 91.81 86 TYR A CA 1
ATOM 661 C C . TYR A 1 86 ? 9.774 3.721 -13.937 1.00 91.81 86 TYR A C 1
ATOM 663 O O . TYR A 1 86 ? 8.740 3.366 -14.503 1.00 91.81 86 TYR A O 1
ATOM 671 N N . GLY A 1 87 ? 10.912 3.922 -14.593 1.00 89.25 87 GLY A N 1
ATOM 672 C CA . GLY A 1 87 ? 10.988 3.788 -16.042 1.00 89.25 87 GLY A CA 1
ATOM 673 C C . GLY A 1 87 ? 12.311 4.250 -16.634 1.00 89.25 87 GLY A C 1
ATOM 674 O O . GLY A 1 87 ? 13.310 4.392 -15.930 1.00 89.25 87 GLY A O 1
ATOM 675 N N . SER A 1 88 ? 12.336 4.438 -17.948 1.00 84.88 88 SER A N 1
ATOM 676 C CA . SER A 1 88 ? 13.534 4.801 -18.709 1.00 84.88 88 SER A CA 1
ATOM 677 C C . SER A 1 88 ? 13.155 5.517 -20.009 1.00 84.88 88 SER A C 1
ATOM 679 O O . SER A 1 88 ? 11.994 5.519 -20.417 1.00 84.88 88 SER A O 1
ATOM 681 N N . ASN A 1 89 ? 14.131 6.160 -20.662 1.00 80.06 89 ASN A N 1
ATOM 682 C CA . ASN A 1 89 ? 13.972 6.795 -21.982 1.00 80.06 89 ASN A CA 1
ATOM 683 C C . ASN A 1 89 ? 12.777 7.771 -22.079 1.00 80.06 89 ASN A C 1
ATOM 685 O O . ASN A 1 89 ? 12.076 7.815 -23.086 1.00 80.06 89 ASN A O 1
ATOM 689 N N . GLY A 1 90 ? 12.526 8.542 -21.016 1.00 76.75 90 GLY A N 1
ATOM 690 C CA . GLY A 1 90 ? 11.429 9.516 -20.958 1.00 76.75 90 GLY A CA 1
ATOM 691 C C . GLY A 1 90 ? 10.046 8.925 -20.658 1.00 76.75 90 GLY A C 1
ATOM 692 O O . GLY A 1 90 ? 9.107 9.686 -20.444 1.00 76.75 90 GLY A O 1
ATOM 693 N N . ASN A 1 91 ? 9.912 7.600 -20.569 1.00 84.06 91 ASN A N 1
ATOM 694 C CA . ASN A 1 91 ? 8.683 6.940 -20.144 1.00 84.06 91 ASN A CA 1
ATOM 695 C C . ASN A 1 91 ? 8.768 6.569 -18.657 1.00 84.06 91 ASN A C 1
ATOM 697 O O . ASN A 1 91 ? 9.418 5.588 -18.299 1.00 84.06 91 ASN A O 1
ATOM 701 N N . TYR A 1 92 ? 8.117 7.357 -17.799 1.00 88.88 92 TYR A N 1
ATOM 702 C CA . TYR A 1 92 ? 8.103 7.185 -16.342 1.00 88.88 92 TYR A CA 1
ATOM 703 C C . TYR A 1 92 ? 6.661 7.081 -15.829 1.00 88.88 92 TYR A C 1
ATOM 705 O O . TYR A 1 92 ? 6.125 8.059 -15.303 1.00 88.88 92 TYR A O 1
ATOM 713 N N . PRO A 1 93 ? 6.002 5.918 -15.986 1.00 89.81 93 PRO A N 1
ATOM 714 C CA . PRO A 1 93 ? 4.692 5.702 -15.393 1.00 89.81 93 PRO A CA 1
ATOM 715 C C . PRO A 1 93 ? 4.772 5.835 -13.871 1.00 89.81 93 PRO A C 1
ATOM 717 O O . PRO A 1 93 ? 5.701 5.336 -13.226 1.00 89.81 93 PRO A O 1
ATOM 720 N N . GLN A 1 94 ? 3.788 6.524 -13.301 1.00 92.44 94 GLN A N 1
ATOM 721 C CA . GLN A 1 94 ? 3.667 6.681 -11.861 1.00 92.44 94 GLN A CA 1
ATOM 722 C C . GLN A 1 94 ? 3.035 5.426 -11.261 1.00 92.44 94 GLN A C 1
ATOM 724 O O . GLN A 1 94 ? 1.948 5.043 -11.678 1.00 92.44 94 GLN A O 1
ATOM 729 N N . TYR A 1 95 ? 3.684 4.840 -10.257 1.00 93.88 95 TYR A N 1
ATOM 730 C CA . TYR A 1 95 ? 3.226 3.638 -9.552 1.00 93.88 95 TYR A CA 1
ATOM 731 C C . TYR A 1 95 ? 2.741 3.918 -8.133 1.00 93.88 95 TYR A C 1
ATOM 733 O O . TYR A 1 95 ? 1.992 3.122 -7.574 1.00 93.88 95 TYR A O 1
ATOM 741 N N . ALA A 1 96 ? 3.148 5.033 -7.525 1.00 96.50 96 ALA A N 1
ATOM 742 C CA . ALA A 1 96 ? 2.666 5.397 -6.202 1.00 96.50 96 ALA A CA 1
ATOM 743 C C . ALA A 1 96 ? 2.622 6.905 -5.955 1.00 96.50 96 ALA A C 1
ATOM 745 O O . ALA A 1 96 ? 3.236 7.711 -6.662 1.00 96.50 96 ALA A O 1
ATOM 746 N N . ALA A 1 97 ? 1.855 7.265 -4.932 1.00 97.69 97 ALA A N 1
ATOM 747 C CA . ALA A 1 97 ? 1.756 8.604 -4.386 1.00 97.69 97 ALA A CA 1
ATOM 748 C C . ALA A 1 97 ? 1.704 8.528 -2.854 1.00 97.69 97 ALA A C 1
ATOM 750 O O . ALA A 1 97 ? 0.897 7.780 -2.300 1.00 97.69 97 ALA A O 1
ATOM 751 N N . LEU A 1 98 ? 2.538 9.307 -2.165 1.00 98.56 98 LEU A N 1
ATOM 752 C CA . LEU A 1 98 ? 2.460 9.487 -0.713 1.00 98.56 98 LEU A CA 1
ATOM 753 C C . LEU A 1 98 ? 1.967 10.898 -0.396 1.00 98.56 98 LEU A C 1
ATOM 755 O O . LEU A 1 98 ? 2.674 11.875 -0.633 1.00 98.56 98 LEU A O 1
ATOM 759 N N . HIS A 1 99 ? 0.767 10.998 0.166 1.00 98.38 99 HIS A N 1
ATOM 760 C CA . HIS A 1 99 ? 0.180 12.254 0.623 1.00 98.38 99 HIS A CA 1
ATOM 761 C C . HIS A 1 99 ? 0.709 12.585 2.019 1.00 98.38 99 HIS A C 1
ATOM 763 O O . HIS A 1 99 ? 0.313 11.977 3.016 1.00 98.38 99 HIS A O 1
ATOM 769 N N . THR A 1 100 ? 1.606 13.560 2.111 1.00 98.38 100 THR A N 1
ATOM 770 C CA . THR A 1 100 ? 2.372 13.828 3.337 1.00 98.38 100 THR A CA 1
ATOM 771 C C . THR A 1 100 ? 1.562 14.573 4.388 1.00 98.38 100 THR A C 1
ATOM 773 O O . THR A 1 100 ? 1.903 14.510 5.562 1.00 98.38 100 THR A O 1
ATOM 776 N N . ALA A 1 101 ? 0.464 15.229 4.005 1.00 98.06 101 ALA A N 1
ATOM 777 C CA . ALA A 1 101 ? -0.449 15.891 4.937 1.00 98.06 101 ALA A CA 1
ATOM 778 C C . ALA A 1 101 ? -1.317 14.909 5.747 1.00 98.06 101 ALA A C 1
ATOM 780 O O . ALA A 1 101 ? -1.756 15.255 6.841 1.00 98.06 101 ALA A O 1
ATOM 781 N N . SER A 1 102 ? -1.565 13.707 5.218 1.00 97.38 102 SER A N 1
ATOM 782 C CA . SER A 1 102 ? -2.456 12.710 5.826 1.00 97.38 102 SER A CA 1
ATOM 783 C C . SER A 1 102 ? -1.790 11.362 6.092 1.00 97.38 102 SER A C 1
ATOM 785 O O . SER A 1 102 ? -2.393 10.528 6.765 1.00 97.38 102 SER A O 1
ATOM 787 N N . SER A 1 103 ? -0.567 11.136 5.599 1.00 98.25 103 SER A N 1
ATOM 788 C CA . SER A 1 103 ? 0.163 9.856 5.600 1.00 98.25 103 SER A CA 1
ATOM 789 C C . SER A 1 103 ? -0.472 8.752 4.741 1.00 98.25 103 SER A C 1
ATOM 791 O O . SER A 1 103 ? -0.256 7.566 4.985 1.00 98.25 103 SER A O 1
ATOM 793 N N . TYR A 1 104 ? -1.262 9.130 3.731 1.00 98.44 104 TYR A N 1
ATOM 794 C CA . TYR A 1 104 ? -1.922 8.174 2.839 1.00 98.44 104 TYR A CA 1
ATOM 795 C C . TYR A 1 104 ? -0.962 7.766 1.727 1.00 98.44 104 TYR A C 1
ATOM 797 O O . TYR A 1 104 ? -0.545 8.593 0.915 1.00 98.44 104 TYR A O 1
ATOM 805 N N . PHE A 1 105 ? -0.635 6.482 1.681 1.00 98.56 105 PHE A N 1
ATOM 806 C CA . PHE A 1 105 ? 0.177 5.868 0.647 1.00 98.56 105 PHE A CA 1
ATOM 807 C C . PHE A 1 105 ? -0.718 5.122 -0.339 1.00 98.56 105 PHE A C 1
ATOM 809 O O . PHE A 1 105 ? -1.401 4.161 0.016 1.00 98.56 105 PHE A O 1
ATOM 816 N N . ARG A 1 106 ? -0.733 5.585 -1.587 1.00 96.75 106 ARG A N 1
ATOM 817 C CA . ARG A 1 106 ? -1.499 4.994 -2.685 1.00 96.75 106 ARG A CA 1
ATOM 818 C C . ARG A 1 106 ? -0.545 4.331 -3.653 1.00 96.75 106 ARG A C 1
ATOM 820 O O . ARG A 1 106 ? 0.467 4.915 -4.029 1.00 96.75 106 ARG A O 1
ATOM 827 N N . MET A 1 107 ? -0.908 3.138 -4.090 1.00 95.44 107 MET A N 1
ATOM 828 C CA . MET A 1 107 ? -0.181 2.374 -5.097 1.00 95.44 107 MET A CA 1
ATOM 829 C C . MET A 1 107 ? -1.107 2.121 -6.280 1.00 95.44 107 MET A C 1
ATOM 831 O O . MET A 1 107 ? -2.317 2.010 -6.102 1.00 95.44 107 MET A O 1
ATOM 835 N N . ASN A 1 108 ? -0.546 2.029 -7.477 1.00 89.25 108 ASN A N 1
ATOM 836 C CA . ASN A 1 108 ? -1.223 1.605 -8.691 1.00 89.25 108 ASN A CA 1
ATOM 837 C C . ASN A 1 108 ? -0.302 0.654 -9.484 1.00 89.25 108 ASN A C 1
ATOM 839 O O . ASN A 1 108 ? 0.878 0.496 -9.172 1.00 89.25 108 ASN A O 1
ATOM 843 N N . CYS A 1 109 ? -0.849 0.010 -10.510 1.00 81.19 109 CYS A N 1
ATOM 844 C CA . CYS A 1 109 ? -0.120 -0.905 -11.390 1.00 81.19 109 CYS A CA 1
ATOM 845 C C . CYS A 1 109 ? -0.367 -0.559 -12.869 1.00 81.19 109 CYS A C 1
ATOM 847 O O . CYS A 1 109 ? -0.763 -1.415 -13.658 1.00 81.19 109 CYS A O 1
ATOM 849 N N . GLY A 1 110 ? -0.194 0.719 -13.235 1.00 67.81 110 GLY A N 1
ATOM 850 C CA . GLY A 1 110 ? -0.450 1.208 -14.600 1.00 67.81 110 GLY A CA 1
ATOM 851 C C . GLY A 1 110 ? -1.935 1.425 -14.926 1.00 67.81 110 GLY A C 1
ATOM 852 O O . GLY A 1 110 ? -2.314 1.465 -16.095 1.00 67.81 110 GLY A O 1
ATOM 853 N N . GLY A 1 111 ? -2.770 1.540 -13.888 1.00 76.06 111 GLY A N 1
ATOM 854 C CA . GLY A 1 111 ? -4.214 1.776 -13.963 1.00 76.06 111 GLY A CA 1
ATOM 855 C C . GLY A 1 111 ? -4.645 3.026 -13.189 1.00 76.06 111 GLY A C 1
ATOM 856 O O . GLY A 1 111 ? -3.907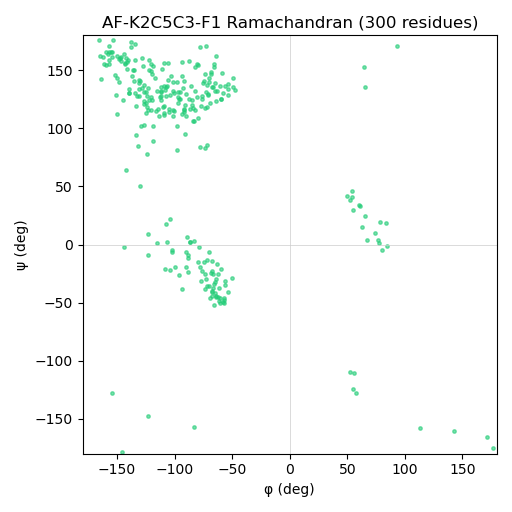 4.006 -13.106 1.00 76.06 111 GLY A O 1
ATOM 857 N N . GLY A 1 112 ? -5.852 2.993 -12.621 1.00 83.31 112 GLY A N 1
ATOM 858 C CA . GLY A 1 112 ? -6.380 4.075 -11.791 1.00 83.31 112 GLY A CA 1
ATOM 859 C C . GLY A 1 112 ? -5.805 4.088 -10.370 1.00 83.31 112 GLY A C 1
ATOM 860 O O . GLY A 1 112 ? -5.148 3.152 -9.924 1.00 83.31 112 GLY A O 1
ATOM 861 N N . TRP A 1 113 ? -6.087 5.155 -9.625 1.00 90.88 113 TRP A N 1
ATOM 862 C CA . TRP A 1 113 ? -5.854 5.212 -8.175 1.00 90.88 113 TRP A CA 1
ATOM 863 C C . TRP A 1 113 ? -6.979 4.516 -7.419 1.00 90.88 113 TRP A C 1
ATOM 865 O O . TRP A 1 113 ? -8.099 4.498 -7.902 1.00 90.88 113 TRP A O 1
ATOM 875 N N . GLY A 1 114 ? -6.762 4.017 -6.211 1.00 91.56 114 GLY A N 1
ATOM 876 C CA . GLY A 1 114 ? -7.848 3.400 -5.450 1.00 91.56 114 GLY A CA 1
ATOM 877 C C . GLY A 1 114 ? -7.593 3.466 -3.962 1.00 91.56 114 GLY A C 1
ATOM 878 O O . GLY A 1 114 ? -7.270 4.525 -3.422 1.00 91.56 114 GLY A O 1
ATOM 879 N N . THR A 1 115 ? -7.696 2.310 -3.326 1.00 96.69 115 THR A N 1
ATOM 880 C CA . THR A 1 115 ? -7.406 2.115 -1.909 1.00 96.69 115 THR A CA 1
ATOM 881 C C . THR A 1 115 ? -6.054 2.711 -1.499 1.00 96.69 115 THR A C 1
ATOM 883 O O . THR A 1 115 ? -5.038 2.519 -2.170 1.00 96.69 115 THR A O 1
ATOM 886 N N . SER A 1 116 ? -6.052 3.402 -0.363 1.00 97.75 116 SER A N 1
ATOM 887 C CA . SER A 1 116 ? -4.859 3.921 0.307 1.00 97.75 116 SER A CA 1
ATOM 888 C C . SER A 1 116 ? -4.511 3.046 1.508 1.00 97.75 116 SER A C 1
ATOM 890 O O . SER A 1 116 ? -5.410 2.591 2.214 1.00 97.75 116 SER A O 1
ATOM 892 N N . ALA A 1 117 ? -3.225 2.867 1.795 1.00 98.25 117 ALA A N 1
ATOM 893 C CA . ALA A 1 117 ? -2.763 2.471 3.121 1.00 98.25 117 ALA A CA 1
ATOM 894 C C . ALA A 1 117 ? -2.427 3.723 3.938 1.00 98.25 117 ALA A C 1
ATOM 896 O O . ALA A 1 117 ? -1.778 4.639 3.435 1.00 98.25 117 ALA A O 1
ATOM 897 N N . ILE A 1 118 ? -2.862 3.778 5.193 1.00 98.38 118 ILE A N 1
ATOM 898 C CA . ILE A 1 118 ? -2.525 4.871 6.110 1.00 98.38 118 ILE A CA 1
ATOM 899 C C . ILE A 1 118 ? -1.270 4.456 6.879 1.00 98.38 118 ILE A C 1
ATOM 901 O O . ILE A 1 118 ? -1.292 3.463 7.603 1.00 98.38 118 ILE A O 1
ATOM 905 N N . LEU A 1 119 ? -0.167 5.186 6.689 1.00 98.56 119 LEU A N 1
ATOM 906 C CA . LEU A 1 119 ? 1.125 4.835 7.294 1.00 98.56 119 LEU A CA 1
ATOM 907 C C . LEU A 1 119 ? 1.205 5.207 8.776 1.00 98.56 119 LEU A C 1
ATOM 909 O O . LEU A 1 119 ? 1.899 4.536 9.538 1.00 98.56 119 LEU A O 1
ATOM 913 N N . ALA A 1 120 ? 0.516 6.275 9.185 1.00 98.06 120 ALA A N 1
ATOM 914 C CA . ALA A 1 120 ? 0.388 6.615 10.594 1.00 98.06 120 ALA A CA 1
ATOM 915 C C . ALA A 1 120 ? -0.509 5.594 11.319 1.00 98.06 120 ALA A C 1
ATOM 917 O O . ALA A 1 120 ? -1.560 5.227 10.778 1.00 98.06 120 ALA A O 1
ATOM 918 N N . PRO A 1 121 ? -0.168 5.183 12.556 1.00 97.19 121 PRO A N 1
ATOM 919 C CA . PRO A 1 121 ? -1.094 4.411 13.375 1.00 97.19 121 PRO A CA 1
ATOM 920 C C . PRO A 1 121 ? -2.382 5.203 13.607 1.00 97.19 121 PRO A C 1
ATOM 922 O O . PRO A 1 121 ? -2.358 6.431 13.717 1.00 97.19 121 PRO A O 1
ATOM 925 N N . SER A 1 122 ? -3.506 4.497 13.708 1.00 97.88 122 SER A N 1
ATOM 926 C CA . SER A 1 122 ? -4.786 5.087 14.110 1.00 97.88 122 SER A CA 1
ATOM 927 C C . SER A 1 122 ? -5.253 4.470 15.422 1.00 97.88 122 SER A C 1
ATOM 929 O O . SER A 1 122 ? -5.054 3.281 15.641 1.00 97.88 122 SER A O 1
ATOM 931 N N . PHE A 1 123 ? -5.870 5.240 16.312 1.00 97.94 123 PHE A N 1
ATOM 932 C CA . PHE A 1 123 ? -6.339 4.707 17.593 1.00 97.94 123 PHE A CA 1
ATOM 933 C C . PHE A 1 123 ? -7.466 5.528 18.201 1.00 97.94 123 PHE A C 1
ATOM 935 O O . PHE A 1 123 ? -7.606 6.724 17.940 1.00 97.94 123 PHE A O 1
ATOM 942 N N . TRP A 1 124 ? -8.254 4.870 19.044 1.00 98.06 124 TRP A N 1
ATOM 943 C CA . TRP A 1 124 ? -9.274 5.517 19.857 1.00 98.06 124 TRP A CA 1
ATOM 944 C C . TRP A 1 124 ? -8.687 5.953 21.196 1.00 98.06 124 TRP A C 1
ATOM 946 O O . TRP A 1 124 ? -8.056 5.155 21.890 1.00 98.06 124 TRP A O 1
ATOM 956 N N . LYS A 1 125 ? -8.911 7.214 21.566 1.00 97.00 125 LYS A N 1
ATOM 957 C CA . LYS A 1 125 ? -8.562 7.764 22.879 1.00 97.00 125 LYS A CA 1
ATOM 958 C C . LYS A 1 125 ? -9.619 8.780 23.292 1.00 97.00 125 LYS A C 1
ATOM 960 O O . LYS A 1 125 ? -9.892 9.729 22.558 1.00 97.00 125 LYS A O 1
ATOM 965 N N . GLY A 1 126 ? -10.216 8.586 24.464 1.00 96.25 126 GLY A N 1
ATOM 966 C CA . GLY A 1 126 ? -11.253 9.473 24.988 1.00 96.25 126 GLY A CA 1
ATOM 967 C C . GLY A 1 126 ? -12.483 9.563 24.079 1.00 96.25 126 GLY A C 1
ATOM 968 O O . GLY A 1 126 ? -13.064 10.636 23.949 1.00 96.25 126 GLY A O 1
ATOM 969 N N . GLY A 1 127 ? -12.847 8.473 23.395 1.00 96.75 127 GLY A N 1
ATOM 970 C CA . GLY A 1 127 ? -13.976 8.433 22.464 1.00 96.75 127 GLY A CA 1
ATOM 971 C C . GLY A 1 127 ? -13.733 9.144 21.130 1.00 96.75 127 GLY A C 1
ATOM 972 O O . GLY A 1 127 ? -14.676 9.305 20.361 1.00 96.75 127 GLY A O 1
ATOM 973 N N . THR A 1 128 ? -12.497 9.559 20.836 1.00 96.56 128 THR A N 1
ATOM 974 C CA . THR A 1 128 ? -12.108 10.169 19.557 1.00 96.56 128 THR A CA 1
ATOM 975 C C . THR A 1 128 ? -11.182 9.235 18.790 1.00 96.56 128 THR A C 1
ATOM 977 O O . THR A 1 128 ? -10.201 8.738 19.346 1.00 96.56 128 THR A O 1
ATOM 980 N N . LEU A 1 129 ? -11.479 9.011 17.508 1.00 97.12 129 LEU A N 1
ATOM 981 C CA . LEU A 1 129 ? -10.577 8.316 16.597 1.00 97.12 129 LEU A CA 1
ATOM 982 C C . LEU A 1 129 ? -9.531 9.300 16.070 1.00 97.12 129 LEU A C 1
ATOM 984 O O . LEU A 1 129 ? -9.855 10.221 15.320 1.00 97.12 129 LEU A O 1
ATOM 988 N N . TYR A 1 130 ? -8.272 9.060 16.411 1.00 97.62 130 TYR A N 1
ATOM 989 C CA . TYR A 1 130 ? -7.131 9.731 15.807 1.00 97.62 130 TYR A CA 1
ATOM 990 C C . TYR A 1 130 ? -6.659 8.897 14.622 1.00 97.62 130 TYR A C 1
ATOM 992 O O . TYR A 1 130 ? -6.314 7.729 14.784 1.00 97.62 130 TYR A O 1
ATOM 1000 N N . GLN A 1 131 ? -6.670 9.478 13.426 1.00 96.69 131 GLN A N 1
ATOM 1001 C CA . GLN A 1 131 ? -6.203 8.823 12.208 1.00 96.69 131 GLN A CA 1
ATOM 1002 C C . GLN A 1 131 ? -5.656 9.845 11.223 1.00 96.69 131 GLN A C 1
ATOM 1004 O O . GLN A 1 131 ? -6.224 10.926 11.078 1.00 96.69 131 GLN A O 1
ATOM 1009 N N . GLY A 1 132 ? -4.599 9.463 10.510 1.00 96.12 132 GLY A N 1
ATOM 1010 C CA . GLY A 1 132 ? -3.934 10.331 9.548 1.00 96.12 132 GLY A CA 1
ATOM 1011 C C . GLY A 1 132 ? -3.262 11.537 10.210 1.00 96.12 132 GLY A C 1
ATOM 1012 O O . GLY A 1 132 ? -3.801 12.207 11.086 1.00 96.12 132 GLY A O 1
ATOM 1013 N N . THR A 1 133 ? -2.039 11.829 9.801 1.00 97.69 133 THR A N 1
ATOM 1014 C CA . THR A 1 133 ? -1.334 13.017 10.281 1.00 97.69 133 THR A CA 1
ATOM 1015 C C . THR A 1 133 ? -0.304 13.455 9.261 1.00 97.69 133 THR A C 1
ATOM 1017 O O . THR A 1 133 ? 0.059 12.699 8.352 1.00 97.69 133 THR A O 1
ATOM 1020 N N . LYS A 1 134 ? 0.189 14.678 9.439 1.00 98.38 134 LYS A N 1
ATOM 1021 C CA . LYS A 1 134 ? 1.304 15.182 8.658 1.00 98.38 134 LYS A CA 1
ATOM 1022 C C . LYS A 1 134 ? 2.572 14.401 9.003 1.00 98.38 134 LYS A C 1
ATOM 1024 O O . LYS A 1 134 ? 2.892 14.209 10.175 1.00 98.38 134 LYS A O 1
ATOM 1029 N N . ILE A 1 135 ? 3.317 14.019 7.975 1.00 98.69 135 ILE A N 1
ATOM 1030 C CA . ILE A 1 135 ? 4.622 13.370 8.089 1.00 98.69 135 ILE A CA 1
ATOM 1031 C C . ILE A 1 135 ? 5.709 14.214 7.421 1.00 98.69 135 ILE A C 1
ATOM 1033 O O . ILE A 1 135 ? 5.468 14.893 6.422 1.00 98.69 135 ILE A O 1
ATOM 1037 N N . SER A 1 136 ? 6.919 14.163 7.973 1.00 98.44 136 SER A N 1
ATOM 1038 C CA . SER A 1 136 ? 8.141 14.529 7.257 1.00 98.44 136 SER A CA 1
ATOM 1039 C C . SER A 1 136 ? 8.683 13.309 6.520 1.00 98.44 136 SER A C 1
ATOM 1041 O O . SER A 1 136 ? 8.373 12.174 6.886 1.00 98.44 136 SER A O 1
ATOM 1043 N N . HIS A 1 137 ? 9.488 13.530 5.481 1.00 98.38 137 HIS A N 1
ATOM 1044 C CA . HIS A 1 137 ? 10.045 12.446 4.679 1.00 98.38 137 HIS A CA 1
ATOM 1045 C C . HIS A 1 137 ? 11.428 12.774 4.115 1.00 98.38 137 HIS A C 1
ATOM 1047 O O . HIS A 1 137 ? 11.809 13.933 3.951 1.00 98.38 137 HIS A O 1
ATOM 1053 N N . SER A 1 138 ? 12.152 11.723 3.759 1.00 98.19 138 SER A N 1
ATOM 1054 C CA . SER A 1 138 ? 13.333 11.753 2.899 1.00 98.19 138 SER A CA 1
ATOM 1055 C C . SER A 1 138 ? 13.381 10.461 2.089 1.00 98.19 138 SER A C 1
ATOM 1057 O O . SER A 1 138 ? 12.719 9.484 2.441 1.00 98.19 138 SER A O 1
ATOM 1059 N N . TRP A 1 139 ? 14.136 10.430 0.993 1.00 98.25 139 TRP A N 1
ATOM 1060 C CA . TRP A 1 139 ? 14.304 9.205 0.219 1.00 98.25 139 TRP A CA 1
ATOM 1061 C C . TRP A 1 139 ? 15.722 9.044 -0.304 1.00 98.25 139 TRP A C 1
ATOM 1063 O O . TRP A 1 139 ? 16.469 10.010 -0.464 1.00 98.25 139 TRP A O 1
ATOM 1073 N N . LYS A 1 140 ? 16.077 7.795 -0.586 1.00 97.25 140 LYS A N 1
ATOM 1074 C CA . LYS A 1 140 ? 17.321 7.400 -1.242 1.00 97.25 140 LYS A CA 1
ATOM 1075 C C . LYS A 1 140 ? 17.083 6.161 -2.090 1.00 97.25 140 LYS A C 1
ATOM 1077 O O . LYS A 1 140 ? 16.121 5.426 -1.882 1.00 97.25 140 LYS A O 1
ATOM 1082 N N . ILE A 1 141 ? 17.981 5.932 -3.037 1.00 94.81 141 ILE A N 1
ATOM 1083 C CA . ILE A 1 141 ? 18.031 4.679 -3.784 1.00 94.81 141 ILE A CA 1
ATOM 1084 C C . ILE A 1 141 ? 19.091 3.804 -3.118 1.00 94.81 141 ILE A C 1
ATOM 1086 O O . ILE A 1 141 ? 20.247 4.210 -3.001 1.00 94.81 141 ILE A O 1
ATOM 1090 N N . GLU A 1 142 ? 18.695 2.618 -2.665 1.00 89.38 142 GLU A N 1
ATOM 1091 C CA . GLU A 1 142 ? 19.601 1.610 -2.117 1.00 89.38 142 GLU A CA 1
ATOM 1092 C C . GLU A 1 142 ? 19.629 0.401 -3.046 1.00 89.38 142 GLU A C 1
ATOM 1094 O O . GLU A 1 142 ? 18.648 -0.335 -3.163 1.00 89.38 142 GLU A O 1
ATOM 1099 N N . LYS A 1 143 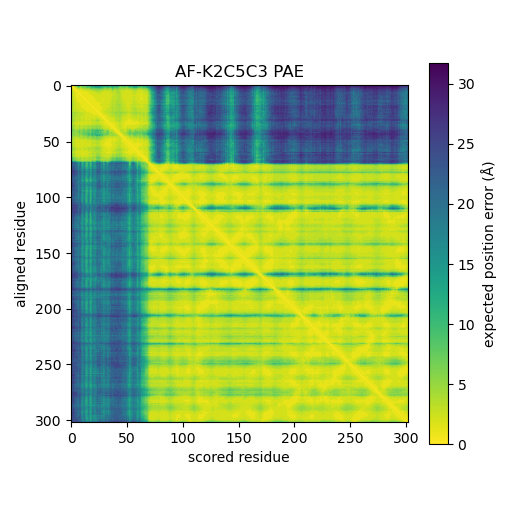? 20.770 0.191 -3.715 1.00 87.38 143 LYS A N 1
ATOM 1100 C CA . LYS A 1 143 ? 20.892 -0.761 -4.829 1.00 87.38 143 LYS A CA 1
ATOM 1101 C C . LYS A 1 143 ? 19.863 -0.427 -5.919 1.00 87.38 143 LYS A C 1
ATOM 1103 O O . LYS A 1 143 ? 19.993 0.603 -6.568 1.00 87.38 143 LYS A O 1
ATOM 1108 N N . GLU A 1 144 ? 18.854 -1.271 -6.104 1.00 87.94 144 GLU A N 1
ATOM 1109 C CA . GLU A 1 144 ? 17.763 -1.083 -7.067 1.00 87.94 144 GLU A CA 1
ATOM 1110 C C . GLU A 1 144 ? 16.456 -0.596 -6.420 1.00 87.94 144 GLU A C 1
ATOM 1112 O O . GLU A 1 144 ? 15.513 -0.254 -7.130 1.00 87.94 144 GLU A O 1
ATOM 1117 N N . ASN A 1 145 ? 16.392 -0.522 -5.087 1.00 93.00 145 ASN A N 1
ATOM 1118 C CA . ASN A 1 145 ? 15.174 -0.190 -4.353 1.00 93.00 145 ASN A CA 1
ATOM 1119 C C . ASN A 1 145 ? 15.084 1.305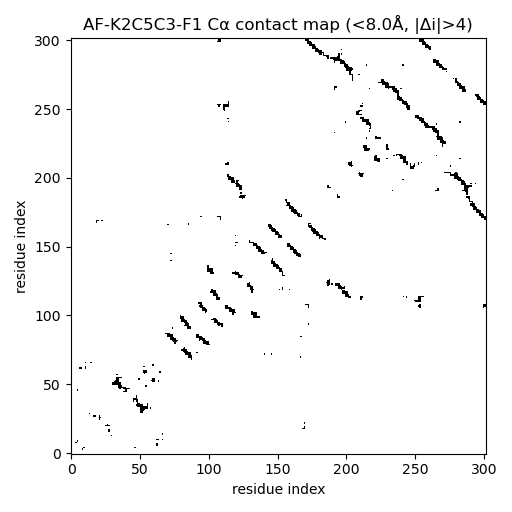 -4.051 1.00 93.00 145 ASN A C 1
ATOM 1121 O O . ASN A 1 145 ? 16.084 1.950 -3.726 1.00 93.00 145 ASN A O 1
ATOM 1125 N N . LEU A 1 146 ? 13.866 1.840 -4.078 1.00 97.38 146 LEU A N 1
ATOM 1126 C CA . LEU A 1 146 ? 13.570 3.150 -3.512 1.00 97.38 146 LEU A CA 1
ATOM 1127 C C . LEU A 1 146 ? 13.233 2.985 -2.033 1.00 97.38 146 LEU A C 1
ATOM 1129 O O . LEU A 1 146 ? 12.319 2.243 -1.682 1.00 97.38 146 LEU A O 1
ATOM 1133 N N . VAL A 1 147 ? 13.948 3.704 -1.176 1.00 98.62 147 VAL A N 1
ATOM 1134 C CA . VAL A 1 147 ? 13.738 3.703 0.271 1.00 98.62 147 VAL A CA 1
ATOM 1135 C C . VAL A 1 147 ? 13.269 5.088 0.690 1.00 98.62 147 VAL A C 1
ATOM 1137 O O . VAL A 1 147 ? 14.005 6.062 0.530 1.00 98.62 147 VAL A O 1
ATOM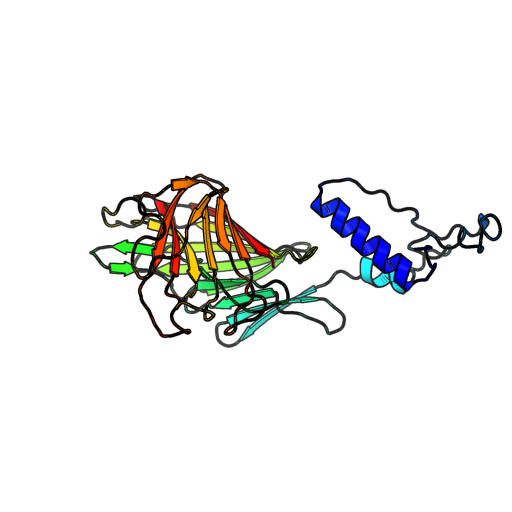 1140 N N . ILE A 1 148 ? 12.047 5.183 1.213 1.00 98.75 148 ILE A N 1
ATOM 1141 C CA . ILE A 1 148 ? 11.458 6.421 1.736 1.00 98.75 148 ILE A CA 1
ATOM 1142 C C . ILE A 1 148 ? 11.375 6.301 3.251 1.00 98.75 148 ILE A C 1
ATOM 1144 O O . ILE A 1 148 ? 10.679 5.430 3.766 1.00 98.75 148 ILE A O 1
ATOM 1148 N N . HIS A 1 149 ? 12.048 7.192 3.966 1.00 98.81 149 HIS A N 1
ATOM 1149 C CA . HIS A 1 149 ? 11.896 7.328 5.408 1.00 98.81 149 HIS A CA 1
ATOM 1150 C C . HIS A 1 149 ? 10.817 8.360 5.708 1.00 98.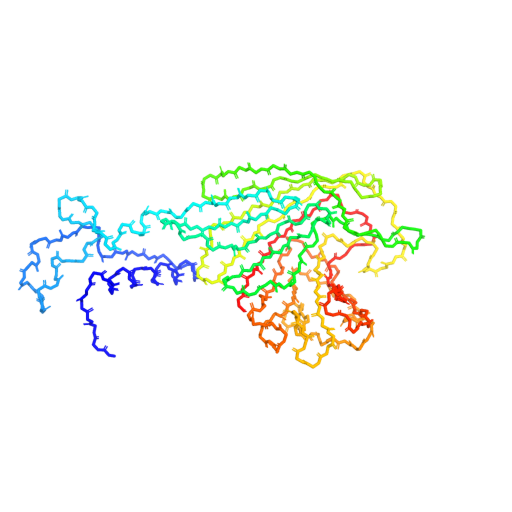81 149 HIS A C 1
ATOM 1152 O O . HIS A 1 149 ? 10.760 9.398 5.048 1.00 98.81 149 HIS A O 1
ATOM 1158 N N . PHE A 1 150 ? 9.994 8.105 6.721 1.00 98.75 150 PHE A N 1
ATOM 1159 C CA . PHE A 1 150 ? 8.995 9.053 7.198 1.00 98.75 150 PHE A CA 1
ATOM 1160 C C . PHE A 1 150 ? 8.977 9.139 8.721 1.00 98.75 150 PHE A C 1
ATOM 1162 O O . PHE A 1 150 ? 9.272 8.171 9.417 1.00 98.75 150 PHE A O 1
ATOM 1169 N N . ASN A 1 151 ? 8.614 10.312 9.236 1.00 98.75 151 ASN A N 1
ATOM 1170 C CA . ASN A 1 151 ? 8.422 10.546 10.665 1.00 98.75 151 ASN A CA 1
ATOM 1171 C C . ASN A 1 151 ? 7.156 11.368 10.872 1.00 98.75 151 ASN A C 1
ATOM 1173 O O . ASN A 1 151 ? 6.854 12.255 10.073 1.00 98.75 151 ASN A O 1
ATOM 1177 N N . GLY A 1 152 ? 6.435 11.114 11.953 1.00 98.25 152 GLY A N 1
ATOM 1178 C CA . GLY A 1 152 ? 5.237 11.865 12.284 1.00 98.25 152 GLY A CA 1
ATOM 1179 C C . GLY A 1 152 ? 4.903 11.794 13.762 1.00 98.25 152 GLY A C 1
ATOM 1180 O O . GLY A 1 152 ? 5.476 11.021 14.526 1.00 98.25 152 GLY A O 1
ATOM 1181 N N . ARG A 1 153 ? 3.934 12.620 14.143 1.00 97.81 153 ARG A N 1
ATOM 1182 C CA . ARG A 1 153 ? 3.296 12.577 15.454 1.00 97.81 153 ARG A CA 1
ATOM 1183 C C . ARG A 1 153 ? 1.792 12.600 15.258 1.00 97.81 153 ARG A C 1
ATOM 1185 O O . ARG A 1 153 ? 1.280 13.417 14.489 1.00 97.81 153 ARG A O 1
ATOM 1192 N N . ILE A 1 154 ? 1.088 11.723 15.957 1.00 96.56 154 ILE A N 1
ATOM 1193 C CA . ILE A 1 154 ? -0.369 11.740 16.028 1.00 96.56 154 ILE A CA 1
ATOM 1194 C C . ILE A 1 154 ? -0.788 11.817 17.496 1.00 96.56 154 ILE A C 1
ATOM 1196 O O . ILE A 1 154 ? -0.439 10.962 18.305 1.00 96.56 154 ILE A O 1
ATOM 1200 N N . GLU A 1 155 ? -1.479 12.903 17.847 1.00 94.31 155 GLU A N 1
ATOM 1201 C CA . GLU A 1 155 ? -1.735 13.283 19.241 1.00 94.31 155 GLU A CA 1
ATOM 1202 C C . GLU A 1 155 ? -0.421 13.338 20.055 1.00 94.31 155 GLU A C 1
ATOM 1204 O O . GLU A 1 155 ? 0.396 14.225 19.796 1.00 94.31 155 GLU A O 1
ATOM 1209 N N . THR A 1 156 ? -0.170 12.413 20.987 1.00 93.31 156 THR A N 1
ATOM 1210 C CA . THR A 1 156 ? 1.092 12.327 21.747 1.00 93.31 156 THR A CA 1
ATOM 1211 C C . THR A 1 156 ? 2.039 11.235 21.255 1.00 93.31 156 THR A C 1
ATOM 1213 O O . THR A 1 156 ? 3.141 11.122 21.788 1.00 93.31 156 THR A O 1
ATOM 1216 N N . LEU A 1 157 ? 1.637 10.412 20.283 1.00 97.00 157 LEU A N 1
ATOM 1217 C CA . LEU A 1 157 ? 2.435 9.282 19.814 1.00 97.00 157 LEU A CA 1
ATOM 1218 C C . LEU A 1 157 ? 3.349 9.707 18.662 1.00 97.00 157 LEU A C 1
ATOM 1220 O O . LEU A 1 157 ? 2.885 9.969 17.550 1.00 97.00 157 LEU A O 1
ATOM 1224 N N . ASP A 1 158 ? 4.652 9.743 18.931 1.00 98.12 158 ASP A N 1
ATOM 1225 C CA . ASP A 1 158 ? 5.680 9.820 17.893 1.00 98.12 158 ASP A CA 1
ATOM 1226 C C . ASP A 1 158 ? 5.843 8.465 17.200 1.00 98.12 158 ASP A C 1
ATOM 1228 O O . ASP A 1 158 ? 5.860 7.415 17.851 1.00 98.12 158 ASP A O 1
ATOM 1232 N N . PHE A 1 159 ? 6.004 8.496 15.880 1.00 98.50 159 PHE A N 1
ATOM 1233 C CA . PHE A 1 159 ? 6.311 7.319 15.079 1.00 98.50 159 PHE A CA 1
ATOM 1234 C C . PHE A 1 159 ? 7.266 7.654 13.934 1.00 98.50 159 PHE A C 1
ATOM 1236 O O . PHE A 1 159 ? 7.327 8.780 13.431 1.00 98.50 159 PHE A O 1
ATOM 1243 N N . SER A 1 160 ? 7.992 6.640 13.491 1.00 98.75 160 SER A N 1
ATOM 1244 C CA . SER A 1 160 ? 8.831 6.689 12.304 1.00 98.75 160 SER A CA 1
ATOM 1245 C C . SER A 1 160 ? 8.724 5.387 11.534 1.00 98.75 160 SER A C 1
ATOM 1247 O O . SER A 1 160 ? 8.331 4.355 12.077 1.00 98.75 160 SER A O 1
ATOM 1249 N N . GLY A 1 161 ? 9.056 5.421 10.252 1.00 98.62 161 GLY A N 1
ATOM 1250 C CA . GLY A 1 161 ? 9.028 4.220 9.445 1.00 98.62 161 GLY A CA 1
ATOM 1251 C C . GLY A 1 161 ? 9.751 4.355 8.124 1.00 98.62 161 GLY A C 1
ATOM 1252 O O . GLY A 1 161 ? 10.269 5.415 7.764 1.00 98.62 161 GLY A O 1
ATOM 1253 N N . THR A 1 162 ? 9.793 3.235 7.416 1.00 98.81 162 THR A N 1
ATOM 1254 C CA . THR A 1 162 ? 10.418 3.116 6.105 1.00 98.81 162 THR A CA 1
ATOM 1255 C C . THR A 1 162 ? 9.471 2.420 5.134 1.00 98.81 162 THR A C 1
ATOM 1257 O O . THR A 1 162 ? 8.793 1.459 5.495 1.00 98.81 162 THR A O 1
ATOM 1260 N N . ILE A 1 163 ? 9.436 2.921 3.901 1.00 98.81 163 ILE A N 1
ATOM 1261 C CA . ILE A 1 163 ? 8.822 2.293 2.734 1.00 98.81 163 ILE A CA 1
ATOM 1262 C C . ILE A 1 163 ? 9.970 1.852 1.827 1.00 98.81 163 ILE A C 1
ATOM 1264 O O . ILE A 1 163 ? 10.651 2.698 1.248 1.00 98.81 163 ILE A O 1
ATOM 1268 N N . THR A 1 164 ? 10.183 0.550 1.688 1.00 98.50 164 THR A N 1
ATOM 1269 C CA . THR A 1 164 ? 11.165 -0.010 0.754 1.00 98.50 164 THR A CA 1
ATOM 1270 C C . THR A 1 164 ? 10.437 -0.592 -0.444 1.00 98.50 164 THR A C 1
ATOM 1272 O O . THR A 1 164 ? 9.692 -1.561 -0.318 1.00 98.50 164 THR A O 1
ATOM 1275 N N . ILE A 1 165 ? 10.641 0.005 -1.610 1.00 96.25 165 ILE A N 1
ATOM 1276 C CA . ILE A 1 165 ? 9.930 -0.322 -2.842 1.00 96.25 165 ILE A CA 1
ATOM 1277 C C . ILE A 1 165 ? 10.904 -0.973 -3.818 1.00 96.25 165 ILE A C 1
ATOM 1279 O O . ILE A 1 165 ? 11.938 -0.391 -4.152 1.00 96.25 165 ILE A O 1
ATOM 1283 N N . ALA A 1 166 ? 10.555 -2.170 -4.284 1.00 89.94 166 ALA A N 1
ATOM 1284 C CA . ALA A 1 166 ? 11.296 -2.852 -5.336 1.00 89.94 166 ALA A CA 1
ATOM 1285 C C . ALA A 1 166 ? 10.873 -2.345 -6.724 1.00 89.94 166 ALA A C 1
ATOM 1287 O O . ALA A 1 166 ? 9.727 -1.909 -6.887 1.00 89.94 166 ALA A O 1
ATOM 1288 N N . PRO A 1 167 ? 11.754 -2.413 -7.740 1.00 88.88 167 PRO A N 1
ATOM 1289 C CA . PRO A 1 167 ? 11.365 -2.161 -9.120 1.00 88.88 167 PRO A CA 1
ATOM 1290 C C . PRO A 1 167 ? 10.080 -2.925 -9.494 1.00 88.88 167 PRO A C 1
ATOM 1292 O O . PRO A 1 167 ? 9.979 -4.120 -9.190 1.00 88.88 167 PRO A O 1
ATOM 1295 N N . PRO A 1 168 ? 9.093 -2.278 -10.145 1.00 86.06 168 PRO A N 1
ATOM 1296 C CA . PRO A 1 168 ? 7.877 -2.948 -10.591 1.00 86.06 168 PRO A CA 1
ATOM 1297 C C . PRO A 1 168 ? 8.203 -4.172 -11.453 1.00 86.06 168 PRO A C 1
ATOM 1299 O O . PRO A 1 168 ? 9.062 -4.112 -12.336 1.00 86.06 168 PRO A O 1
ATOM 1302 N N . SER A 1 169 ? 7.489 -5.279 -11.241 1.00 72.88 169 SER A N 1
ATOM 1303 C CA . SER A 1 169 ? 7.688 -6.506 -12.015 1.00 72.88 169 SER A CA 1
ATOM 1304 C C . SER A 1 169 ? 6.355 -7.170 -12.344 1.00 72.88 169 SER A C 1
ATOM 1306 O O . SER A 1 169 ? 5.486 -7.297 -11.490 1.00 72.88 169 SER A O 1
ATOM 1308 N N . SER A 1 170 ? 6.176 -7.589 -13.602 1.00 64.06 170 SER A N 1
ATOM 1309 C CA . SER A 1 170 ? 5.087 -8.490 -14.025 1.00 64.06 170 SER A CA 1
ATOM 1310 C C . SER A 1 170 ? 3.669 -8.093 -13.559 1.00 64.06 170 SER A C 1
ATOM 1312 O O . SER A 1 170 ? 2.890 -8.945 -13.145 1.00 64.06 170 SER A O 1
ATOM 1314 N N . GLY A 1 171 ? 3.322 -6.801 -13.610 1.00 68.69 171 GLY A N 1
ATOM 1315 C CA . GLY A 1 171 ? 1.993 -6.307 -13.212 1.00 68.69 171 GLY A CA 1
ATOM 1316 C C . GLY A 1 171 ? 1.762 -6.219 -11.699 1.00 68.69 171 GLY A C 1
ATOM 1317 O O . GLY A 1 171 ? 0.671 -5.849 -11.277 1.00 68.69 171 GLY A O 1
ATOM 1318 N N . LEU A 1 172 ? 2.778 -6.518 -10.889 1.00 79.88 172 LEU A N 1
ATOM 1319 C CA . LEU A 1 172 ? 2.776 -6.332 -9.446 1.00 79.88 172 LEU A CA 1
ATOM 1320 C C . LEU A 1 172 ? 3.651 -5.137 -9.079 1.00 79.88 172 LEU A C 1
ATOM 1322 O O . LEU A 1 172 ? 4.734 -4.918 -9.636 1.00 79.88 172 LEU A O 1
ATOM 1326 N N . PHE A 1 173 ? 3.183 -4.382 -8.098 1.00 90.50 173 PHE A N 1
ATOM 1327 C CA . PHE A 1 173 ? 3.959 -3.337 -7.458 1.00 90.50 173 PHE A CA 1
ATOM 1328 C C . PHE A 1 173 ? 3.934 -3.577 -5.954 1.00 90.50 173 PHE A C 1
ATOM 1330 O O . PHE A 1 173 ? 2.862 -3.632 -5.356 1.00 90.50 173 PHE A O 1
ATOM 1337 N N . THR A 1 174 ? 5.104 -3.759 -5.349 1.00 93.25 174 THR A N 1
ATOM 1338 C CA . THR A 1 174 ? 5.228 -4.217 -3.963 1.00 93.25 174 THR A CA 1
ATOM 1339 C C . THR A 1 174 ? 6.106 -3.264 -3.170 1.00 93.25 174 THR A C 1
ATOM 1341 O O . THR A 1 174 ? 7.162 -2.833 -3.638 1.00 93.25 174 THR A O 1
ATOM 1344 N N . ALA A 1 175 ? 5.676 -2.965 -1.948 1.00 97.44 175 ALA A N 1
ATOM 1345 C CA . ALA A 1 175 ? 6.450 -2.205 -0.985 1.00 97.44 175 ALA A CA 1
ATOM 1346 C C . ALA A 1 175 ? 6.467 -2.915 0.370 1.00 97.44 175 ALA A C 1
ATOM 1348 O O . ALA A 1 175 ? 5.472 -3.486 0.822 1.00 97.44 175 ALA A O 1
ATOM 1349 N N . ARG A 1 176 ? 7.618 -2.854 1.028 1.00 98.56 176 ARG A N 1
ATOM 1350 C CA . ARG A 1 176 ? 7.815 -3.282 2.403 1.00 98.56 176 ARG A CA 1
ATOM 1351 C C . ARG A 1 176 ? 7.682 -2.072 3.317 1.00 98.56 176 ARG A C 1
ATOM 1353 O O . ARG A 1 176 ? 8.380 -1.084 3.114 1.00 98.56 176 ARG A O 1
ATOM 1360 N N . ILE A 1 177 ? 6.801 -2.164 4.307 1.00 98.88 177 ILE A N 1
ATOM 1361 C CA . ILE A 1 177 ? 6.581 -1.121 5.306 1.00 98.88 177 ILE A CA 1
ATOM 1362 C C . ILE A 1 177 ? 7.071 -1.615 6.660 1.00 98.88 177 ILE A C 1
ATOM 1364 O O . ILE A 1 177 ? 6.728 -2.721 7.083 1.00 98.88 177 ILE A O 1
ATOM 1368 N N . GLU A 1 178 ? 7.839 -0.779 7.345 1.00 98.81 178 GLU A N 1
ATOM 1369 C CA . GLU A 1 178 ? 8.316 -1.012 8.708 1.00 98.81 178 GLU A CA 1
ATOM 1370 C C . GLU A 1 178 ? 8.076 0.253 9.523 1.00 98.81 178 GLU A C 1
ATOM 1372 O O . GLU A 1 178 ? 8.460 1.341 9.093 1.00 98.81 178 GLU A O 1
ATOM 1377 N N . VAL A 1 179 ? 7.421 0.124 10.676 1.00 98.69 179 VAL A N 1
ATOM 1378 C CA . VAL A 1 179 ? 7.037 1.252 11.532 1.00 98.69 179 VAL A CA 1
ATOM 1379 C C . VAL A 1 179 ? 7.470 0.992 12.969 1.00 98.69 179 VAL A C 1
ATOM 1381 O O . VAL A 1 179 ? 7.361 -0.123 13.478 1.00 98.69 179 VAL A O 1
ATOM 1384 N N . SER A 1 180 ? 7.942 2.047 13.626 1.00 98.44 180 SER A N 1
ATOM 1385 C CA . SER A 1 180 ? 8.296 2.103 15.040 1.00 98.44 180 SER A CA 1
ATOM 1386 C C . SER A 1 180 ? 7.527 3.240 15.712 1.00 98.44 180 SER A C 1
ATOM 1388 O O . SER A 1 180 ? 7.507 4.363 15.210 1.00 98.44 180 SER A O 1
ATOM 1390 N N . ALA A 1 181 ? 6.891 2.952 16.843 1.00 97.25 181 ALA A N 1
ATOM 1391 C CA . ALA A 1 181 ? 6.103 3.882 17.650 1.00 97.25 181 ALA A CA 1
ATOM 1392 C C . ALA A 1 181 ? 6.300 3.597 19.159 1.00 97.25 181 ALA A C 1
ATOM 1394 O O . ALA A 1 181 ? 5.368 3.192 19.859 1.00 97.25 181 ALA A O 1
ATOM 1395 N N . PRO A 1 182 ? 7.521 3.773 19.698 1.00 91.88 182 PRO A N 1
ATOM 1396 C CA . PRO A 1 182 ? 7.882 3.299 21.036 1.00 91.88 182 PRO A CA 1
ATOM 1397 C C . PRO A 1 182 ? 7.284 4.134 22.177 1.00 91.88 182 PRO A C 1
ATOM 1399 O O . PRO A 1 182 ? 7.298 3.687 23.321 1.00 91.88 182 PRO A O 1
ATOM 1402 N N . GLY A 1 183 ? 6.775 5.339 21.890 1.00 83.19 183 GLY A N 1
ATOM 1403 C CA . GLY A 1 183 ? 6.310 6.294 22.904 1.00 83.19 183 GLY A CA 1
ATOM 1404 C C . GLY A 1 183 ? 5.127 5.809 23.746 1.00 83.19 183 GLY A C 1
ATOM 1405 O O . GLY A 1 183 ? 4.897 6.354 24.822 1.00 83.19 183 GLY A O 1
ATOM 1406 N N . GLY A 1 184 ? 4.416 4.772 23.285 1.00 81.75 184 GLY A N 1
ATOM 1407 C CA . GLY A 1 184 ? 3.207 4.262 23.923 1.00 81.75 184 GLY A CA 1
ATOM 1408 C C . GLY A 1 184 ? 2.065 5.286 23.911 1.00 81.75 184 GLY A C 1
ATOM 1409 O O . GLY A 1 184 ? 2.261 6.497 23.870 1.00 81.75 184 GLY A O 1
ATOM 1410 N N . VAL A 1 185 ? 0.824 4.810 23.930 1.00 91.75 185 VAL A N 1
ATOM 1411 C CA . VAL A 1 185 ? -0.349 5.676 24.095 1.00 91.75 185 VAL A CA 1
ATOM 1412 C C . VAL A 1 185 ? -1.438 4.908 24.832 1.00 91.75 185 VAL A C 1
ATOM 1414 O O . VAL A 1 185 ? -1.621 3.710 24.613 1.00 91.75 185 VAL A O 1
ATOM 1417 N N . SER A 1 186 ? -2.138 5.586 25.742 1.00 93.50 186 SER A N 1
ATOM 1418 C CA . SER A 1 186 ? -3.329 5.022 26.378 1.00 93.50 186 SER A CA 1
ATOM 1419 C C . SER A 1 186 ? -4.464 5.037 25.363 1.00 93.50 186 SER A C 1
ATOM 1421 O O . SER A 1 186 ? -4.865 6.111 24.914 1.00 93.50 186 SER A O 1
ATOM 1423 N N . VAL A 1 187 ? -4.960 3.854 25.016 1.00 96.62 187 VAL A N 1
ATOM 1424 C CA . VAL A 1 187 ? -6.071 3.668 24.079 1.00 96.62 187 VAL A CA 1
ATOM 1425 C C . VAL A 1 187 ? -7.341 3.281 24.825 1.00 96.62 187 VAL A C 1
ATOM 1427 O O . VAL A 1 187 ? -7.285 2.762 25.942 1.00 96.62 187 VAL A O 1
ATOM 1430 N N . ASP A 1 188 ? -8.488 3.545 24.212 1.00 97.81 188 ASP A N 1
ATOM 1431 C CA . ASP A 1 188 ? -9.785 3.143 24.745 1.00 97.81 188 ASP A CA 1
ATOM 1432 C C . ASP A 1 188 ? -9.928 1.613 24.766 1.00 97.81 188 ASP A C 1
ATOM 1434 O O . ASP A 1 188 ? -9.374 0.904 23.925 1.00 97.81 188 ASP A O 1
ATOM 1438 N N . ASN A 1 189 ? -10.740 1.089 25.690 1.00 96.81 189 ASN A N 1
ATOM 1439 C CA . ASN A 1 189 ? -11.098 -0.330 25.705 1.00 96.81 189 ASN A CA 1
ATOM 1440 C C . ASN A 1 189 ? -12.097 -0.644 24.579 1.00 96.81 189 ASN A C 1
ATOM 1442 O O . ASN A 1 189 ? -13.312 -0.649 24.791 1.00 96.81 189 ASN A O 1
ATOM 1446 N N . ARG A 1 190 ? -11.576 -0.862 23.369 1.00 95.44 190 ARG A N 1
ATOM 1447 C CA . ARG A 1 190 ? -12.352 -1.170 22.161 1.00 95.44 190 ARG A CA 1
ATOM 1448 C C . ARG A 1 190 ? -11.756 -2.381 21.439 1.00 95.44 190 ARG A C 1
ATOM 1450 O O . ARG A 1 190 ? -10.939 -2.204 20.531 1.00 95.44 190 ARG A O 1
ATOM 1457 N N . PRO A 1 191 ? -12.124 -3.606 21.847 1.00 92.88 191 PRO A N 1
ATOM 1458 C CA . PRO A 1 191 ? -11.528 -4.812 21.295 1.00 92.88 191 PRO A CA 1
ATOM 1459 C C . PRO A 1 191 ? -11.599 -4.867 19.767 1.00 92.88 191 PRO A C 1
ATOM 1461 O O . PRO A 1 191 ? -12.663 -4.661 19.183 1.00 92.88 191 PRO A O 1
ATOM 1464 N N . GLY A 1 192 ? -10.461 -5.125 19.121 1.00 93.19 192 GLY A N 1
ATOM 1465 C CA . GLY A 1 192 ? -10.365 -5.216 17.657 1.00 93.19 192 GLY A CA 1
ATOM 1466 C C . GLY A 1 192 ? -10.358 -3.880 16.900 1.00 93.19 192 GLY A C 1
ATOM 1467 O O . GLY A 1 192 ? -10.272 -3.881 15.673 1.00 93.19 192 GLY A O 1
ATOM 1468 N N . GLU A 1 193 ? -10.409 -2.735 17.583 1.00 95.88 193 GLU A N 1
ATOM 1469 C CA . GLU A 1 193 ? -10.258 -1.429 16.926 1.00 95.88 193 GLU A CA 1
ATOM 1470 C C . GLU A 1 193 ? -9.514 -0.366 17.744 1.00 95.88 193 GLU A C 1
ATOM 1472 O O . GLU A 1 193 ? -9.307 0.730 17.225 1.00 95.88 193 GLU A O 1
ATOM 1477 N N . ALA A 1 194 ? -9.105 -0.666 18.982 1.00 97.00 194 ALA A N 1
ATOM 1478 C CA . ALA A 1 194 ? -8.462 0.283 19.891 1.00 97.00 194 ALA A CA 1
ATOM 1479 C C . ALA A 1 194 ? -7.194 0.909 19.295 1.00 97.00 194 ALA A C 1
ATOM 1481 O O . ALA A 1 194 ? -7.079 2.134 19.283 1.00 97.00 194 ALA A O 1
ATOM 1482 N N . PHE A 1 195 ? -6.277 0.088 18.769 1.00 97.81 195 PHE A N 1
ATOM 1483 C CA . PHE A 1 195 ? -5.057 0.526 18.092 1.00 97.81 195 PHE A CA 1
ATOM 1484 C C . PHE A 1 195 ? -4.918 -0.159 16.727 1.00 97.81 195 PHE A C 1
ATOM 1486 O O . PHE A 1 195 ? -4.531 -1.319 16.635 1.00 97.81 195 PHE A O 1
ATOM 1493 N N . GLN A 1 196 ? -5.241 0.565 15.660 1.00 97.94 196 GLN A N 1
ATOM 1494 C CA . GLN A 1 196 ? -5.240 0.125 14.264 1.00 97.94 196 GLN A CA 1
ATOM 1495 C C . GLN A 1 196 ? -3.866 0.426 13.646 1.00 97.94 196 GLN A C 1
ATOM 1497 O O . GLN A 1 196 ? -3.600 1.548 13.205 1.00 97.94 196 GLN A O 1
ATOM 1502 N N . TYR A 1 197 ? -2.974 -0.564 13.648 1.00 97.44 197 TYR A N 1
ATOM 1503 C CA . TYR A 1 197 ? -1.579 -0.388 13.225 1.00 97.44 197 TYR A CA 1
ATOM 1504 C C . TYR A 1 197 ? -1.373 -0.601 11.716 1.00 97.44 197 TYR A C 1
ATOM 1506 O O . TYR A 1 197 ? -0.463 -0.021 11.131 1.00 97.44 197 TYR A O 1
ATOM 1514 N N . ILE A 1 198 ? -2.247 -1.356 11.041 1.00 98.56 198 ILE A N 1
ATOM 1515 C CA . ILE A 1 198 ? -2.315 -1.385 9.570 1.00 98.56 198 ILE A CA 1
ATOM 1516 C C . ILE A 1 198 ? -3.738 -1.046 9.170 1.00 98.56 198 ILE A C 1
ATOM 1518 O O . ILE A 1 198 ? -4.655 -1.759 9.566 1.00 98.56 198 ILE A O 1
ATOM 1522 N N . LYS A 1 199 ? -3.933 0.004 8.369 1.00 98.56 199 LYS A N 1
ATOM 1523 C CA . LYS A 1 199 ? -5.263 0.437 7.934 1.00 98.56 199 LYS A CA 1
ATOM 1524 C C . LYS A 1 199 ? -5.300 0.738 6.445 1.00 98.56 199 LYS A C 1
ATOM 1526 O O . LYS A 1 199 ? -4.474 1.489 5.932 1.00 98.56 199 LYS A O 1
ATOM 1531 N N . LEU A 1 200 ? -6.299 0.171 5.782 1.00 98.75 200 LEU A N 1
ATOM 1532 C CA . LEU A 1 200 ? -6.694 0.490 4.422 1.00 98.75 200 LEU A CA 1
ATOM 1533 C C . LEU A 1 200 ? -7.922 1.402 4.437 1.00 98.75 200 LEU A C 1
ATOM 1535 O O . LEU A 1 200 ? -8.844 1.197 5.229 1.00 98.75 200 LEU A O 1
ATOM 1539 N N . SER A 1 201 ? -7.916 2.375 3.534 1.00 98.12 201 SER A N 1
ATOM 1540 C CA . SER A 1 201 ? -8.958 3.378 3.314 1.00 98.12 201 SER A CA 1
ATOM 1541 C C . SER A 1 201 ? -9.398 3.316 1.855 1.00 98.12 201 SER A C 1
ATOM 1543 O O . SER A 1 201 ? -8.546 3.298 0.964 1.00 98.12 201 SER A O 1
ATOM 1545 N N . SER A 1 202 ? -10.697 3.203 1.590 1.00 97.69 202 SER A N 1
ATOM 1546 C CA . SER A 1 202 ? -11.231 3.057 0.228 1.00 97.69 202 SER A CA 1
ATOM 1547 C C . SER A 1 202 ? -12.659 3.585 0.131 1.00 97.69 202 SER A C 1
ATOM 1549 O O . SER A 1 202 ? -13.258 3.951 1.140 1.00 97.69 202 SER A O 1
ATOM 1551 N N . MET A 1 203 ? -13.220 3.578 -1.076 1.00 96.31 203 MET A N 1
ATOM 1552 C CA . MET A 1 203 ? -14.560 4.086 -1.359 1.00 96.31 203 MET A CA 1
ATOM 1553 C C . MET A 1 203 ? -15.446 3.015 -2.009 1.00 96.31 203 MET A C 1
ATOM 1555 O O . MET A 1 203 ? -15.034 2.331 -2.952 1.00 96.31 203 MET A O 1
ATOM 1559 N N . ASN A 1 204 ? -16.680 2.893 -1.520 1.00 96.25 204 ASN A N 1
ATOM 1560 C CA . ASN A 1 204 ? -17.794 2.241 -2.204 1.00 96.25 204 ASN A CA 1
ATOM 1561 C C . ASN A 1 204 ? -19.110 2.900 -1.776 1.00 96.25 204 ASN A C 1
ATOM 1563 O O . ASN A 1 204 ? -19.541 2.763 -0.630 1.00 96.25 204 ASN A O 1
ATOM 1567 N N . ILE A 1 205 ? -19.759 3.586 -2.717 1.00 93.44 205 ILE A N 1
ATOM 1568 C CA . ILE A 1 205 ? -21.063 4.236 -2.510 1.00 93.44 205 ILE A CA 1
ATOM 1569 C C . ILE A 1 205 ? -22.204 3.491 -3.229 1.00 93.44 205 ILE A C 1
ATOM 1571 O O . ILE A 1 205 ? -23.289 4.037 -3.427 1.00 93.44 205 ILE A O 1
ATOM 1575 N N . GLY A 1 206 ? -21.971 2.232 -3.617 1.00 88.94 206 GLY A N 1
ATOM 1576 C CA . GLY A 1 206 ? -22.941 1.353 -4.266 1.00 88.94 206 GLY A CA 1
ATOM 1577 C C . GLY A 1 206 ? -22.913 1.370 -5.800 1.00 88.94 206 GLY A C 1
ATOM 1578 O O . GLY A 1 206 ? -22.242 2.174 -6.451 1.00 88.94 206 GLY A O 1
ATOM 1579 N N . GLY A 1 207 ? -23.658 0.431 -6.395 1.00 87.31 207 GLY A N 1
ATOM 1580 C CA . GLY A 1 207 ? -23.789 0.291 -7.847 1.00 87.31 207 GLY A CA 1
ATOM 1581 C C . GLY A 1 207 ? -22.439 0.152 -8.559 1.00 87.31 207 GLY A C 1
ATOM 1582 O O . GLY A 1 207 ? -21.645 -0.738 -8.258 1.00 87.31 207 GLY A O 1
ATOM 1583 N N . SER A 1 208 ? -22.188 1.042 -9.518 1.00 86.88 208 SER A N 1
ATOM 1584 C CA . SER A 1 208 ? -20.962 1.107 -10.320 1.00 86.88 208 SER A CA 1
ATOM 1585 C C . SER A 1 208 ? -20.023 2.249 -9.899 1.00 86.88 208 SER A C 1
ATOM 1587 O O . SER A 1 208 ? -19.201 2.678 -10.712 1.00 86.88 208 SER A O 1
ATOM 1589 N N . SER A 1 209 ? -20.152 2.744 -8.662 1.00 92.56 209 SER A N 1
ATOM 1590 C CA . SER A 1 209 ? -19.359 3.849 -8.112 1.00 92.56 209 SER A CA 1
ATOM 1591 C C . SER A 1 209 ? -18.549 3.398 -6.901 1.00 92.56 209 SER A C 1
ATOM 1593 O O . SER A 1 209 ? -19.011 3.450 -5.760 1.00 92.56 209 SER A O 1
ATOM 1595 N N . TRP A 1 210 ? -17.339 2.908 -7.165 1.00 93.75 210 TRP A N 1
ATOM 1596 C CA . TRP A 1 210 ? -16.447 2.382 -6.137 1.00 93.75 210 TRP A CA 1
ATOM 1597 C C . TRP A 1 210 ? -14.985 2.354 -6.586 1.00 93.75 210 TRP A C 1
ATOM 1599 O O . TRP A 1 210 ? -14.686 2.241 -7.779 1.00 93.75 210 TRP A O 1
ATOM 1609 N N . ASP A 1 211 ? -14.101 2.399 -5.590 1.00 93.94 211 ASP A N 1
ATOM 1610 C CA . ASP A 1 211 ? -12.669 2.106 -5.678 1.00 93.94 211 ASP A CA 1
ATOM 1611 C C . ASP A 1 211 ? -12.366 0.654 -5.270 1.00 93.94 211 ASP A C 1
ATOM 1613 O O . ASP A 1 211 ? -11.406 0.061 -5.762 1.00 93.94 211 ASP A O 1
ATOM 1617 N N . SER A 1 212 ? -13.212 0.046 -4.427 1.00 95.94 212 SER A N 1
ATOM 1618 C CA . SER A 1 212 ? -13.146 -1.382 -4.096 1.00 95.94 212 SER A CA 1
ATOM 1619 C C . SER A 1 212 ? -14.516 -2.072 -4.090 1.00 95.94 212 SER A C 1
ATOM 1621 O O . SER A 1 212 ? -15.548 -1.469 -3.809 1.00 95.94 212 SER A O 1
ATOM 1623 N N . GLN A 1 213 ? -14.532 -3.368 -4.406 1.00 95.69 213 GLN A N 1
ATOM 1624 C CA . GLN A 1 213 ? -15.741 -4.191 -4.537 1.00 95.69 213 GLN A CA 1
ATOM 1625 C C . GLN A 1 213 ? -16.115 -4.930 -3.252 1.00 95.69 213 GLN A C 1
ATOM 1627 O O . GLN A 1 213 ? -17.295 -5.135 -2.969 1.00 95.69 213 GLN A O 1
ATOM 1632 N N . TYR A 1 214 ? -15.109 -5.422 -2.532 1.00 97.56 214 TYR A N 1
ATOM 1633 C CA . TYR A 1 214 ? -15.266 -6.200 -1.307 1.00 97.56 214 TYR A CA 1
ATOM 1634 C C . TYR A 1 214 ? -13.937 -6.288 -0.549 1.00 97.56 214 TYR A C 1
ATOM 1636 O O . TYR A 1 214 ? -12.862 -6.086 -1.126 1.00 97.56 214 TYR A O 1
ATOM 1644 N N . ALA A 1 215 ? -14.020 -6.644 0.731 1.00 98.69 215 ALA A N 1
ATOM 1645 C CA . ALA A 1 215 ? -12.873 -7.020 1.545 1.00 98.69 215 ALA A CA 1
ATOM 1646 C C . ALA A 1 215 ? -12.668 -8.538 1.532 1.00 98.69 215 ALA A C 1
ATOM 1648 O O . ALA A 1 215 ? -13.601 -9.308 1.295 1.00 98.69 215 ALA A O 1
ATOM 1649 N N . TYR A 1 216 ? -11.450 -8.980 1.813 1.00 98.69 216 TYR A N 1
ATOM 1650 C CA . TYR A 1 216 ? -11.151 -10.388 2.056 1.00 98.69 216 TYR A CA 1
ATOM 1651 C C . TYR A 1 216 ? -10.122 -10.540 3.176 1.00 98.69 216 TYR A C 1
ATOM 1653 O O . TYR A 1 216 ? -9.294 -9.655 3.395 1.00 98.69 216 TYR A O 1
ATOM 1661 N N . ILE A 1 217 ? -10.194 -11.667 3.885 1.00 98.56 217 ILE A N 1
ATOM 1662 C CA . ILE A 1 217 ? -9.241 -12.091 4.919 1.00 98.56 217 ILE A CA 1
ATOM 1663 C C . ILE A 1 217 ? -8.917 -13.555 4.638 1.00 98.56 217 ILE A C 1
ATOM 1665 O O . ILE A 1 217 ? -9.813 -14.401 4.619 1.00 98.56 217 ILE A O 1
ATOM 1669 N N . GLY A 1 218 ? -7.652 -13.870 4.371 1.00 96.44 218 GLY A N 1
ATOM 1670 C CA . GLY A 1 218 ? -7.308 -15.179 3.827 1.00 96.44 218 GLY A CA 1
ATOM 1671 C C . GLY A 1 218 ? -8.050 -15.452 2.516 1.00 96.44 218 GLY A C 1
ATOM 1672 O O . GLY A 1 218 ? -8.038 -14.635 1.598 1.00 96.44 218 GLY A O 1
ATOM 1673 N N . ALA A 1 219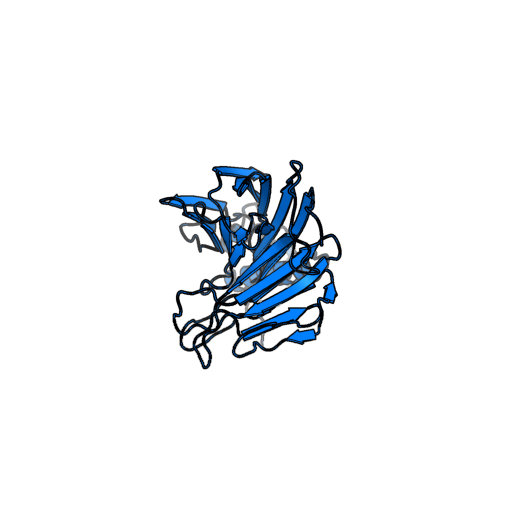 ? -8.724 -16.599 2.450 1.00 95.38 219 ALA A N 1
ATOM 1674 C CA . ALA A 1 219 ? -9.596 -16.962 1.334 1.00 95.38 219 ALA A CA 1
ATOM 1675 C C . ALA A 1 219 ? -11.051 -16.470 1.502 1.00 95.38 219 ALA A C 1
ATOM 1677 O O . ALA A 1 219 ? -11.849 -16.590 0.573 1.00 95.38 219 ALA A O 1
ATOM 1678 N N . GLN A 1 220 ? -11.419 -15.942 2.675 1.00 98.12 220 GLN A N 1
ATOM 1679 C CA . GLN A 1 220 ? -12.794 -15.553 2.980 1.00 98.12 220 GLN A CA 1
ATOM 1680 C C . GLN A 1 220 ? -13.109 -14.165 2.417 1.00 98.12 220 GLN A C 1
ATOM 1682 O O . GLN A 1 220 ? -12.370 -13.209 2.644 1.00 98.12 220 GLN A O 1
ATOM 1687 N N . ILE A 1 221 ? -14.245 -14.048 1.729 1.00 98.31 221 ILE A N 1
ATOM 1688 C CA . ILE A 1 221 ? -14.754 -12.790 1.167 1.00 98.31 221 ILE A CA 1
ATOM 1689 C C . ILE A 1 221 ? -15.798 -12.177 2.107 1.00 98.31 221 ILE A C 1
ATOM 1691 O O . ILE A 1 221 ? -16.663 -12.884 2.629 1.00 98.31 221 ILE A O 1
ATOM 1695 N N . TYR A 1 222 ? -15.751 -10.851 2.248 1.00 98.38 222 TYR A N 1
ATOM 1696 C CA . TYR A 1 222 ? -16.685 -10.031 3.015 1.00 98.38 222 TYR A CA 1
ATOM 1697 C C . TYR A 1 222 ? -17.267 -8.935 2.121 1.00 98.38 222 TYR A C 1
ATOM 1699 O O . TYR A 1 222 ? -16.561 -8.033 1.661 1.00 98.38 222 TYR A O 1
ATOM 1707 N N . ARG A 1 223 ? -18.572 -9.025 1.848 1.00 97.31 223 ARG A N 1
ATOM 1708 C CA . ARG A 1 223 ? -19.305 -7.992 1.106 1.00 97.31 223 ARG A CA 1
ATOM 1709 C C . ARG A 1 223 ? -19.521 -6.776 1.995 1.00 97.3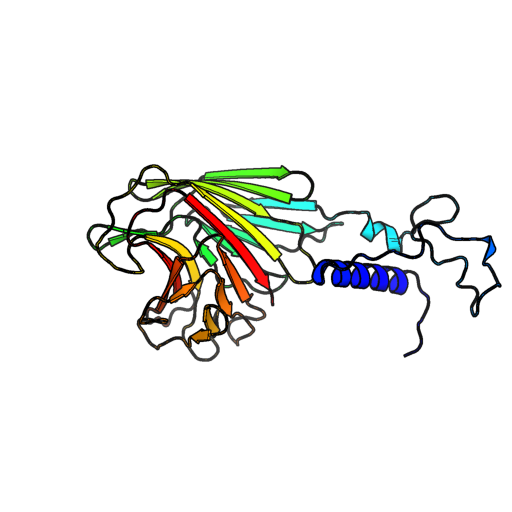1 223 ARG A C 1
ATOM 1711 O O . ARG A 1 223 ? -19.698 -6.910 3.202 1.00 97.31 223 ARG A O 1
ATOM 1718 N N . PHE A 1 224 ? -19.521 -5.599 1.384 1.00 97.25 224 PHE A N 1
ATOM 1719 C CA . PHE A 1 224 ? -19.754 -4.375 2.127 1.00 97.25 224 PHE A CA 1
ATOM 1720 C C . PHE A 1 224 ? -21.230 -4.247 2.533 1.00 97.25 224 PHE A C 1
ATOM 1722 O O . PHE A 1 224 ? -22.103 -4.448 1.683 1.00 97.25 224 PHE A O 1
ATOM 1729 N N . PRO A 1 225 ? -21.521 -3.940 3.810 1.00 96.25 225 PRO A N 1
ATOM 1730 C CA . PRO A 1 225 ? -22.872 -3.610 4.247 1.00 96.25 225 PRO A CA 1
ATOM 1731 C C . PRO A 1 225 ? -23.264 -2.212 3.744 1.00 96.25 225 PRO A C 1
ATOM 1733 O O . PRO A 1 225 ? -22.418 -1.454 3.282 1.00 96.25 225 PRO A O 1
ATOM 1736 N N . GLU A 1 226 ? -24.534 -1.827 3.888 1.00 93.19 226 GLU A N 1
ATOM 1737 C CA . GLU A 1 226 ? -24.953 -0.438 3.625 1.00 93.19 226 GLU A CA 1
ATOM 1738 C C . GLU A 1 226 ? -24.324 0.547 4.629 1.00 93.19 226 GLU A C 1
ATOM 1740 O O . GLU A 1 226 ? -24.020 1.691 4.296 1.00 93.19 226 GLU A O 1
ATOM 1745 N N . ASN A 1 227 ? -24.140 0.091 5.869 1.00 97.12 227 ASN A N 1
ATOM 1746 C CA . ASN A 1 227 ? -23.468 0.796 6.951 1.00 97.12 227 ASN A CA 1
ATOM 1747 C C . ASN A 1 227 ? -23.112 -0.212 8.052 1.00 97.12 227 ASN A C 1
ATOM 1749 O O . ASN A 1 227 ? -23.919 -1.091 8.361 1.00 97.12 227 ASN A O 1
ATOM 1753 N N . GLY A 1 228 ? -21.960 -0.054 8.694 1.00 97.44 228 GLY A N 1
ATOM 1754 C CA . GLY A 1 228 ? -21.562 -0.831 9.862 1.00 97.44 228 GLY A CA 1
ATOM 1755 C C . GLY A 1 228 ? -20.376 -1.757 9.627 1.00 97.44 228 GLY A C 1
ATOM 1756 O O . GLY A 1 228 ? -19.559 -1.552 8.730 1.00 97.44 228 GLY A O 1
ATOM 1757 N N . TRP A 1 229 ? -20.278 -2.784 10.468 1.00 97.94 229 TRP A N 1
ATOM 1758 C CA . TRP A 1 229 ? -19.183 -3.747 10.439 1.00 97.94 229 TRP A CA 1
ATOM 1759 C C . TRP A 1 229 ? -19.155 -4.545 9.132 1.00 97.94 229 TRP A C 1
ATOM 1761 O O . TRP A 1 229 ? -20.104 -5.251 8.801 1.00 97.94 229 TRP A O 1
ATOM 1771 N N . ILE A 1 230 ? -18.023 -4.487 8.435 1.00 98.31 230 ILE A N 1
ATOM 1772 C CA . ILE A 1 230 ? -17.695 -5.375 7.310 1.00 98.31 230 ILE A CA 1
ATOM 1773 C C . ILE A 1 230 ? -17.391 -6.780 7.847 1.00 98.31 230 ILE A C 1
ATOM 1775 O O . ILE A 1 230 ? -17.735 -7.786 7.229 1.00 98.31 230 ILE A O 1
ATOM 1779 N N . VAL A 1 231 ? -16.765 -6.839 9.026 1.00 97.06 231 VAL A N 1
ATOM 1780 C CA . VAL A 1 231 ? -16.382 -8.070 9.722 1.00 97.06 231 VAL A CA 1
ATOM 1781 C C . VAL A 1 231 ? -16.799 -7.934 11.188 1.00 97.06 231 VAL A C 1
ATOM 1783 O O . VAL A 1 231 ? -16.080 -7.361 12.000 1.00 97.06 231 VAL A O 1
ATOM 1786 N N . SER A 1 232 ? -17.988 -8.423 11.538 1.00 89.31 232 SER A N 1
ATOM 1787 C CA . SER A 1 232 ? -18.597 -8.185 12.859 1.00 89.31 232 SER A CA 1
ATOM 1788 C C . SER A 1 232 ? -17.873 -8.859 14.030 1.00 89.31 232 SER A C 1
ATOM 1790 O O . SER A 1 232 ? -18.011 -8.412 15.164 1.00 89.31 232 SER A O 1
ATOM 1792 N N . ALA A 1 233 ? -17.103 -9.917 13.771 1.00 93.12 233 ALA A N 1
ATOM 1793 C CA . ALA A 1 233 ? -16.197 -10.528 14.738 1.00 93.12 233 ALA A CA 1
ATOM 1794 C C . ALA A 1 233 ? -14.791 -10.526 14.144 1.00 93.12 233 ALA A C 1
ATOM 1796 O O . ALA A 1 233 ? -14.570 -11.158 13.111 1.00 93.12 233 ALA A O 1
ATOM 1797 N N . ALA A 1 234 ? -13.865 -9.796 14.772 1.00 95.44 234 ALA A N 1
ATOM 1798 C CA . ALA A 1 234 ? -12.511 -9.658 14.256 1.00 95.44 234 ALA A CA 1
ATOM 1799 C C . ALA A 1 234 ? -11.849 -11.033 14.072 1.00 95.44 234 ALA A C 1
ATOM 1801 O O . ALA A 1 234 ? -11.954 -11.914 14.928 1.00 95.44 234 ALA A O 1
ATOM 1802 N N . VAL A 1 235 ? -11.169 -11.209 12.943 1.00 97.25 235 VAL A N 1
ATOM 1803 C CA . VAL A 1 235 ? -10.569 -12.483 12.542 1.00 97.25 235 VAL A CA 1
ATOM 1804 C C . VAL A 1 235 ? -9.066 -12.391 12.693 1.00 97.25 235 VAL A C 1
ATOM 1806 O O . VAL A 1 235 ? -8.441 -11.479 12.157 1.00 97.25 235 VAL A O 1
ATOM 1809 N N . LYS A 1 236 ? -8.472 -13.356 13.393 1.00 97.50 236 LYS A N 1
ATOM 1810 C CA . LYS A 1 236 ? -7.021 -13.438 13.514 1.00 97.50 236 LYS A CA 1
ATOM 1811 C C . LYS A 1 236 ? -6.418 -13.886 12.183 1.00 97.50 236 LYS A C 1
ATOM 1813 O O . LYS A 1 236 ? -6.743 -14.969 11.703 1.00 97.50 236 LYS A O 1
ATOM 1818 N N . SER A 1 237 ? -5.586 -13.052 11.568 1.00 98.31 237 SER A N 1
ATOM 1819 C CA . SER A 1 237 ? -4.958 -13.364 10.280 1.00 98.31 237 SER A CA 1
ATOM 1820 C C . SER A 1 237 ? -3.711 -12.514 10.037 1.00 98.31 237 SER A C 1
ATOM 1822 O O . SER A 1 237 ? -3.491 -11.506 10.707 1.00 98.31 237 SER A O 1
ATOM 1824 N N . ARG A 1 238 ? -2.907 -12.915 9.049 1.00 98.19 238 ARG A N 1
ATOM 1825 C CA . ARG A 1 238 ? -1.798 -12.120 8.494 1.00 98.19 238 ARG A CA 1
ATOM 1826 C C . ARG A 1 238 ? -2.115 -11.503 7.138 1.00 98.19 238 ARG A C 1
ATOM 1828 O O . ARG A 1 238 ? -1.448 -10.563 6.717 1.00 98.19 238 ARG A O 1
ATOM 1835 N N . ASN A 1 239 ? -3.088 -12.062 6.425 1.00 98.31 239 ASN A N 1
ATOM 1836 C CA . ASN A 1 239 ? -3.408 -11.682 5.060 1.00 98.31 239 ASN A CA 1
ATOM 1837 C C . ASN A 1 239 ? -4.837 -11.161 4.945 1.00 98.31 239 ASN A C 1
ATOM 1839 O O . ASN A 1 239 ? -5.803 -11.838 5.304 1.00 98.31 239 ASN A O 1
ATOM 1843 N N . PHE A 1 240 ? -4.957 -9.951 4.417 1.00 98.81 240 PHE A N 1
ATOM 1844 C CA . PHE A 1 240 ? -6.230 -9.293 4.163 1.00 98.81 240 PHE A CA 1
ATOM 1845 C C . PHE A 1 240 ? -6.064 -8.231 3.081 1.00 98.81 240 PHE A C 1
ATOM 1847 O O . PHE A 1 240 ? -4.947 -7.839 2.746 1.00 98.81 240 PHE A O 1
ATOM 1854 N N . GLY A 1 241 ? -7.168 -7.746 2.530 1.00 98.62 241 GLY A N 1
ATOM 1855 C CA . GLY A 1 241 ? -7.098 -6.671 1.556 1.00 98.62 241 GLY A CA 1
ATOM 1856 C C . GLY A 1 241 ? -8.439 -6.284 0.965 1.00 98.62 241 GLY A C 1
ATOM 1857 O O . GLY A 1 241 ? -9.498 -6.769 1.373 1.00 98.62 241 GLY A O 1
ATOM 1858 N N . LEU A 1 242 ? -8.376 -5.379 -0.008 1.00 98.56 242 LEU A N 1
ATOM 1859 C CA . LEU A 1 242 ? -9.537 -4.817 -0.689 1.00 98.56 242 LEU A CA 1
ATOM 1860 C C . LEU A 1 242 ? -9.426 -5.083 -2.186 1.00 98.56 242 LEU A C 1
ATOM 1862 O O . LEU A 1 242 ? -8.430 -4.731 -2.822 1.00 98.56 242 LEU A O 1
ATOM 1866 N N . LYS A 1 243 ? -10.454 -5.722 -2.754 1.00 97.56 243 LYS A N 1
ATOM 1867 C CA . LYS A 1 243 ? -10.497 -6.034 -4.184 1.00 97.56 243 LYS A CA 1
ATOM 1868 C C . LYS A 1 243 ? -10.854 -4.782 -4.981 1.00 97.56 243 LYS A C 1
ATOM 1870 O O . LYS A 1 243 ? -11.946 -4.254 -4.802 1.00 97.56 243 LYS A O 1
ATOM 1875 N N . GLY A 1 244 ? -9.964 -4.356 -5.875 1.00 95.06 244 GLY A N 1
ATOM 1876 C CA . GLY A 1 244 ? -10.227 -3.314 -6.869 1.00 95.06 244 GLY A CA 1
ATOM 1877 C C . GLY A 1 244 ? -10.924 -3.859 -8.121 1.00 95.06 244 GLY A C 1
ATOM 1878 O O . GLY A 1 244 ? -11.562 -4.914 -8.093 1.00 95.06 244 GLY A O 1
ATOM 1879 N N . GLY A 1 245 ? -10.800 -3.155 -9.239 1.00 91.25 245 GLY A N 1
ATOM 1880 C CA . GLY A 1 245 ? -11.342 -3.526 -10.543 1.00 91.25 245 GLY A CA 1
ATOM 1881 C C . GLY A 1 245 ? -11.848 -2.319 -11.327 1.00 91.25 245 GLY A C 1
ATOM 1882 O O . GLY A 1 245 ? -11.485 -1.180 -11.042 1.00 91.25 245 GLY A O 1
ATOM 1883 N N . SER A 1 246 ? -12.698 -2.581 -12.316 1.00 91.62 246 SER A N 1
ATOM 1884 C CA . SER A 1 246 ? -13.314 -1.538 -13.136 1.00 91.62 246 SER A CA 1
ATOM 1885 C C . SER A 1 246 ? -14.790 -1.360 -12.798 1.00 91.62 246 SER A C 1
ATOM 1887 O O . SER A 1 246 ? -15.541 -2.327 -12.680 1.00 91.62 246 SER A O 1
ATOM 1889 N N . SER A 1 247 ? -15.191 -0.103 -12.684 1.00 90.31 247 SER A N 1
ATOM 1890 C CA . SER A 1 247 ? -16.542 0.385 -12.444 1.00 90.31 247 SER A CA 1
ATOM 1891 C C . SER A 1 247 ? -16.835 1.542 -13.410 1.00 90.31 247 SER A C 1
ATOM 1893 O O . SER A 1 247 ? -15.942 2.007 -14.121 1.00 90.31 247 SER A O 1
ATOM 1895 N N . SER A 1 248 ? -18.075 2.031 -13.466 1.00 89.81 248 SER A N 1
ATOM 1896 C CA . SER A 1 248 ? -18.399 3.214 -14.283 1.00 89.81 248 SER A CA 1
ATOM 1897 C C . SER A 1 248 ? -17.737 4.484 -13.747 1.00 89.81 248 SER A C 1
ATOM 1899 O O . SER A 1 248 ? -17.503 5.416 -14.508 1.00 89.81 248 SER A O 1
ATOM 1901 N N . TRP A 1 249 ? -17.429 4.516 -12.449 1.00 87.06 249 TRP A N 1
ATOM 1902 C CA . TRP A 1 249 ? -16.665 5.586 -11.814 1.00 87.06 249 TRP A CA 1
ATOM 1903 C C . TRP A 1 249 ? -15.178 5.527 -12.162 1.00 87.06 249 TRP A C 1
ATOM 1905 O O . TRP A 1 249 ? -14.540 6.564 -12.342 1.00 87.06 249 TRP A O 1
ATOM 1915 N N . LYS A 1 250 ? -14.611 4.318 -12.237 1.00 86.31 250 LYS A N 1
ATOM 1916 C CA . LYS A 1 250 ? -13.165 4.151 -12.327 1.00 86.31 250 LYS A CA 1
ATOM 1917 C C . LYS A 1 250 ? -12.753 2.892 -13.064 1.00 86.31 250 LYS A C 1
ATOM 1919 O O . LYS A 1 250 ? -13.152 1.792 -12.700 1.00 86.31 250 LYS A O 1
ATOM 1924 N N . ALA A 1 251 ? -11.869 3.046 -14.042 1.00 89.75 251 ALA A N 1
ATOM 1925 C CA . ALA A 1 251 ? -11.220 1.920 -14.697 1.00 89.75 251 ALA A CA 1
ATOM 1926 C C . ALA A 1 251 ? -9.968 1.480 -13.924 1.00 89.75 251 ALA A C 1
ATOM 1928 O O . ALA A 1 251 ? -9.145 2.311 -13.534 1.00 89.75 251 ALA A O 1
ATOM 1929 N N . ASN A 1 252 ? -9.799 0.165 -13.776 1.00 89.06 252 ASN A N 1
ATOM 1930 C CA . ASN A 1 252 ? -8.580 -0.481 -13.290 1.00 89.06 252 ASN A CA 1
ATOM 1931 C C . ASN A 1 252 ? -8.098 0.048 -11.928 1.00 89.06 252 ASN A C 1
ATOM 1933 O O . ASN A 1 252 ? -6.914 0.349 -11.762 1.00 89.06 252 ASN A O 1
ATOM 1937 N N . ALA A 1 253 ? -9.008 0.192 -10.962 1.00 93.12 253 ALA A N 1
ATOM 1938 C CA . ALA A 1 253 ? -8.623 0.426 -9.577 1.00 93.12 253 ALA A CA 1
ATOM 1939 C C . ALA A 1 253 ? -7.845 -0.804 -9.066 1.00 93.12 253 ALA A C 1
ATOM 1941 O O . ALA A 1 253 ? -8.308 -1.930 -9.262 1.00 93.12 253 ALA A O 1
ATOM 1942 N N . PRO A 1 254 ? -6.682 -0.631 -8.424 1.00 94.62 254 PRO A N 1
ATOM 1943 C CA . PRO A 1 254 ? -5.840 -1.748 -8.033 1.00 94.62 254 PRO A CA 1
ATOM 1944 C C . PRO A 1 254 ? -6.479 -2.542 -6.895 1.00 94.62 254 PRO A C 1
ATOM 1946 O O . PRO A 1 254 ? -7.073 -1.992 -5.965 1.00 94.62 254 PRO A O 1
ATOM 1949 N N . THR A 1 255 ? -6.305 -3.856 -6.944 1.00 96.31 255 THR A N 1
ATOM 1950 C CA . THR A 1 255 ? -6.422 -4.704 -5.762 1.00 96.31 255 THR A CA 1
ATOM 1951 C C . THR A 1 255 ? -5.234 -4.435 -4.852 1.00 96.31 255 THR A C 1
ATOM 1953 O O . THR A 1 255 ? -4.096 -4.480 -5.316 1.00 96.31 255 THR A O 1
ATOM 1956 N N . ILE A 1 256 ? -5.504 -4.169 -3.574 1.00 98.06 256 ILE A N 1
ATOM 1957 C CA . ILE A 1 256 ? -4.469 -3.984 -2.554 1.00 98.06 256 ILE A CA 1
ATOM 1958 C C . ILE A 1 256 ? -4.497 -5.178 -1.608 1.00 98.06 256 ILE A C 1
ATOM 1960 O O . ILE A 1 256 ? -5.512 -5.412 -0.945 1.00 98.06 256 ILE A O 1
ATOM 1964 N N . ASP A 1 257 ? -3.390 -5.914 -1.561 1.00 98.00 257 ASP A N 1
ATOM 1965 C CA . ASP A 1 257 ? -3.156 -7.041 -0.659 1.00 98.00 257 ASP A CA 1
ATOM 1966 C C . ASP A 1 257 ? -2.165 -6.625 0.443 1.00 98.00 257 ASP A C 1
ATOM 1968 O O . ASP A 1 257 ? -1.136 -5.998 0.172 1.00 98.00 257 ASP A O 1
ATOM 1972 N N . ILE A 1 258 ? -2.458 -7.006 1.686 1.00 98.75 258 ILE A N 1
ATOM 1973 C CA . ILE A 1 258 ? -1.566 -6.880 2.841 1.00 98.75 258 ILE A CA 1
ATOM 1974 C C . ILE A 1 258 ? -1.131 -8.272 3.288 1.00 98.75 258 ILE A C 1
ATOM 1976 O O . ILE A 1 258 ? -1.957 -9.174 3.436 1.00 98.75 258 ILE A O 1
ATOM 1980 N N . LEU A 1 259 ? 0.164 -8.416 3.563 1.00 98.62 259 LEU A N 1
ATOM 1981 C CA . LEU A 1 259 ? 0.747 -9.549 4.272 1.00 98.62 259 LEU A CA 1
ATOM 1982 C C . LEU A 1 259 ? 1.580 -9.028 5.447 1.00 98.62 259 LEU A C 1
ATOM 1984 O O . LEU A 1 259 ? 2.691 -8.535 5.247 1.00 98.62 259 LEU A O 1
ATOM 1988 N N . SER A 1 260 ? 1.051 -9.119 6.666 1.00 98.31 260 SER A N 1
ATOM 1989 C CA . SER A 1 260 ? 1.772 -8.744 7.885 1.00 98.31 260 SER A CA 1
ATOM 1990 C C . SER A 1 260 ? 2.747 -9.834 8.329 1.00 98.31 260 SER A C 1
ATOM 1992 O O . SER A 1 260 ? 2.573 -11.024 8.040 1.00 98.31 260 SER A O 1
ATOM 1994 N N . ASP A 1 261 ? 3.794 -9.441 9.051 1.00 98.19 261 ASP A N 1
ATOM 1995 C CA . ASP A 1 261 ? 4.763 -10.390 9.613 1.00 98.19 261 ASP A CA 1
ATOM 1996 C C . ASP A 1 261 ? 4.158 -11.217 10.748 1.00 98.19 261 ASP A C 1
ATOM 1998 O O . ASP A 1 261 ? 4.422 -12.413 10.867 1.00 98.19 261 ASP A O 1
ATOM 2002 N N . GLU A 1 262 ? 3.282 -10.589 11.526 1.00 96.75 262 GLU A N 1
ATOM 2003 C CA . GLU A 1 262 ? 2.606 -11.177 12.675 1.00 96.75 262 GLU A CA 1
ATOM 2004 C C . GLU A 1 262 ? 1.093 -11.191 12.467 1.00 96.75 262 GLU A C 1
ATOM 2006 O O . GLU A 1 262 ? 0.536 -10.372 11.732 1.00 96.75 262 GLU A O 1
ATOM 2011 N N . GLU A 1 263 ? 0.420 -12.140 13.114 1.00 96.06 263 GLU A N 1
ATOM 2012 C CA . GLU A 1 263 ? -1.039 -12.181 13.127 1.00 96.06 263 GLU A CA 1
ATOM 2013 C C . GLU A 1 263 ? -1.620 -10.967 13.856 1.00 96.06 263 GLU A C 1
ATOM 2015 O O . GLU A 1 263 ? -1.145 -10.570 14.922 1.00 96.06 263 GLU A O 1
ATOM 2020 N N . GLY A 1 264 ? -2.696 -10.428 13.292 1.00 95.06 264 GLY A N 1
ATOM 2021 C CA . GLY A 1 264 ? -3.481 -9.342 13.854 1.00 95.06 264 GLY A CA 1
ATOM 2022 C C . GLY A 1 264 ? -4.959 -9.672 13.904 1.00 95.06 264 GLY A C 1
ATOM 2023 O O . GLY A 1 264 ? -5.429 -10.538 13.166 1.00 95.06 264 GLY A O 1
ATOM 2024 N N . MET A 1 265 ? -5.704 -8.955 14.743 1.00 97.81 265 MET A N 1
ATOM 2025 C CA . MET A 1 265 ? -7.162 -9.004 14.711 1.00 97.81 265 MET A CA 1
ATOM 2026 C C . MET A 1 265 ? -7.651 -8.105 13.577 1.00 97.81 265 MET A C 1
ATOM 2028 O O . MET A 1 265 ? -7.524 -6.882 13.649 1.00 97.81 265 MET A O 1
ATOM 2032 N N . ILE A 1 266 ? -8.167 -8.717 12.512 1.00 98.62 266 ILE A N 1
ATOM 2033 C CA . ILE A 1 266 ? -8.613 -8.017 11.310 1.00 98.62 266 ILE A CA 1
ATOM 2034 C C . ILE A 1 266 ? -10.118 -7.776 11.374 1.00 98.62 266 ILE A C 1
ATOM 2036 O O . ILE A 1 266 ? -10.906 -8.713 11.520 1.00 98.62 266 ILE A O 1
ATOM 2040 N N . THR A 1 267 ? -10.528 -6.522 11.219 1.00 98.25 267 THR A N 1
ATOM 2041 C CA . THR A 1 267 ? -11.932 -6.140 11.039 1.00 98.25 267 THR A CA 1
ATOM 2042 C C . THR A 1 267 ? -12.035 -4.931 10.107 1.00 98.25 267 THR A C 1
ATOM 2044 O O . THR A 1 267 ? -11.038 -4.462 9.559 1.00 98.25 267 THR A O 1
ATOM 2047 N N . GLY A 1 268 ? -13.247 -4.449 9.864 1.00 98.12 268 GLY A N 1
ATOM 2048 C CA . GLY A 1 268 ? -13.486 -3.273 9.054 1.00 98.12 268 GLY A CA 1
ATOM 2049 C C . GLY A 1 268 ? -14.872 -2.696 9.273 1.00 98.12 268 GLY A C 1
ATOM 2050 O O . GLY A 1 268 ? -15.788 -3.378 9.736 1.00 98.12 268 GLY A O 1
ATOM 2051 N N . TRP A 1 269 ? -15.026 -1.440 8.887 1.00 98.06 269 TRP A N 1
ATOM 2052 C CA . TRP A 1 269 ? -16.254 -0.673 9.003 1.00 98.06 269 TRP A CA 1
ATOM 2053 C C . TRP A 1 269 ? -16.513 0.090 7.711 1.00 98.06 269 TRP A C 1
ATOM 2055 O O . TRP A 1 269 ? -15.589 0.640 7.111 1.00 98.06 269 TRP A O 1
ATOM 2065 N N . LEU A 1 270 ? -17.776 0.143 7.309 1.00 97.94 270 LEU A N 1
ATOM 2066 C CA . LEU A 1 270 ? -18.255 1.026 6.261 1.00 97.94 270 LEU A CA 1
ATOM 2067 C C . LEU A 1 270 ? -19.181 2.072 6.874 1.00 97.94 270 LEU A C 1
ATOM 2069 O O . LEU A 1 270 ? -20.168 1.734 7.527 1.00 97.94 270 LEU A O 1
ATOM 2073 N N . THR A 1 271 ? -18.897 3.342 6.621 1.00 96.88 271 THR A N 1
ATOM 2074 C CA . THR A 1 271 ? -19.813 4.441 6.934 1.00 96.88 271 THR A CA 1
ATOM 2075 C C . THR A 1 271 ? -20.631 4.762 5.692 1.00 96.88 271 THR A C 1
ATOM 2077 O O . THR A 1 271 ? -20.085 4.900 4.600 1.00 96.88 271 THR A O 1
ATOM 2080 N N . LYS A 1 272 ? -21.953 4.871 5.818 1.00 95.81 272 LYS A N 1
ATOM 2081 C CA . LYS A 1 272 ? -22.792 5.251 4.678 1.00 95.81 272 LYS A CA 1
ATOM 2082 C C . LYS A 1 272 ? -22.381 6.632 4.163 1.00 95.81 272 LYS A C 1
ATOM 2084 O O . LYS A 1 272 ? -22.392 7.601 4.917 1.00 95.81 272 LYS A O 1
ATOM 2089 N N . SER A 1 273 ? -22.070 6.722 2.874 1.00 94.69 273 SER A N 1
ATOM 2090 C CA . SER A 1 273 ? -21.853 7.987 2.172 1.00 94.69 273 SER A CA 1
ATOM 2091 C C . SER A 1 273 ? -22.401 7.895 0.750 1.00 94.69 273 SER A C 1
ATOM 2093 O O . SER A 1 273 ? -22.545 6.810 0.189 1.00 94.69 273 SER A O 1
ATOM 2095 N N . SER A 1 274 ? -22.729 9.052 0.183 1.00 92.50 274 SER A N 1
ATOM 2096 C CA . SER A 1 274 ? -23.059 9.234 -1.232 1.00 92.50 274 SER A CA 1
ATOM 2097 C C . SER A 1 274 ? -22.037 10.114 -1.958 1.00 92.50 274 SER A C 1
ATOM 2099 O O . SER A 1 274 ? -22.218 10.407 -3.138 1.00 92.50 274 SER A O 1
ATOM 2101 N N . ASN A 1 275 ? -20.993 10.582 -1.267 1.00 91.81 275 ASN A N 1
ATOM 2102 C CA . ASN A 1 275 ? -19.936 11.394 -1.854 1.00 91.81 275 ASN A CA 1
ATOM 2103 C C . ASN A 1 275 ? -18.795 10.476 -2.322 1.00 91.81 275 ASN A C 1
ATOM 2105 O O . ASN A 1 275 ? -18.156 9.840 -1.488 1.00 91.81 275 ASN A O 1
ATOM 2109 N N . PRO A 1 276 ? -18.484 10.417 -3.628 1.00 86.00 276 PRO A N 1
ATOM 2110 C CA . PRO A 1 276 ? -17.420 9.555 -4.143 1.00 86.00 276 PRO A CA 1
ATOM 2111 C C . PRO A 1 276 ? -16.006 10.019 -3.754 1.00 86.00 276 PRO A C 1
ATOM 2113 O O . PRO A 1 276 ? -15.039 9.318 -4.041 1.00 86.00 276 PRO A O 1
ATOM 2116 N N . ASN A 1 277 ? -15.873 11.193 -3.126 1.00 87.44 277 ASN A N 1
ATOM 2117 C CA . ASN A 1 277 ? -14.615 11.658 -2.539 1.00 87.44 277 ASN A CA 1
ATOM 2118 C C . ASN A 1 277 ? -14.448 11.239 -1.071 1.00 87.44 277 ASN A C 1
ATOM 2120 O O . ASN A 1 277 ? -13.390 11.491 -0.496 1.00 87.44 277 ASN A O 1
ATOM 2124 N N . ASP A 1 278 ? -15.471 10.632 -0.463 1.00 89.38 278 ASP A N 1
ATOM 2125 C CA . ASP A 1 278 ? -15.358 10.084 0.880 1.00 89.38 278 ASP A CA 1
ATOM 2126 C C . ASP A 1 278 ? -14.809 8.660 0.785 1.00 89.38 278 ASP A C 1
ATOM 2128 O O . ASP A 1 278 ? -15.471 7.757 0.266 1.00 89.38 278 ASP A O 1
ATOM 2132 N N . ASP A 1 279 ? -13.626 8.437 1.350 1.00 92.06 279 ASP A N 1
ATOM 2133 C CA . ASP A 1 279 ? -13.158 7.085 1.638 1.00 92.06 279 ASP A CA 1
ATOM 2134 C C . ASP A 1 279 ? -13.971 6.520 2.811 1.00 92.06 279 ASP A C 1
ATOM 2136 O O . ASP A 1 279 ? -13.621 6.638 3.988 1.00 92.06 279 ASP A O 1
ATOM 2140 N N . ASN A 1 280 ? -15.121 5.948 2.482 1.00 96.19 280 ASN A N 1
ATOM 2141 C CA . ASN A 1 280 ? -16.116 5.515 3.446 1.00 96.19 280 ASN A CA 1
ATOM 2142 C C . ASN A 1 280 ? -15.889 4.087 3.979 1.00 96.19 280 ASN A C 1
ATOM 2144 O O . ASN A 1 280 ? -16.677 3.604 4.795 1.00 96.19 280 ASN A O 1
ATOM 2148 N N . ILE A 1 281 ? -14.814 3.423 3.545 1.00 98.06 281 ILE A N 1
ATOM 2149 C CA . ILE A 1 281 ? -14.404 2.076 3.952 1.00 98.06 281 ILE A CA 1
ATOM 2150 C C . ILE A 1 281 ? -13.116 2.154 4.764 1.00 98.06 281 ILE A C 1
ATOM 2152 O O . ILE A 1 281 ? -12.104 2.654 4.278 1.00 98.06 281 ILE A O 1
ATOM 2156 N N . GLY A 1 282 ? -13.124 1.542 5.948 1.00 98.25 282 GLY A N 1
ATOM 2157 C CA . GLY A 1 282 ? -11.922 1.177 6.691 1.00 98.25 282 GLY A CA 1
ATOM 2158 C C . GLY A 1 282 ? -11.795 -0.339 6.828 1.00 98.25 282 GLY A C 1
ATOM 2159 O O . GLY A 1 282 ? -12.744 -0.996 7.244 1.00 98.25 282 GLY A O 1
ATOM 2160 N N . LEU A 1 283 ? -10.620 -0.896 6.534 1.00 98.81 283 LEU A N 1
ATOM 2161 C CA . LEU A 1 283 ? -10.260 -2.290 6.834 1.00 98.81 283 LEU A CA 1
ATOM 2162 C C . LEU A 1 283 ? -8.895 -2.296 7.520 1.00 98.81 283 LEU A C 1
ATOM 2164 O O . LEU A 1 283 ? -7.960 -1.691 6.999 1.00 98.81 283 LEU A O 1
ATOM 2168 N N . TRP A 1 284 ? -8.758 -2.935 8.677 1.00 98.75 284 TRP A N 1
ATOM 2169 C CA . TRP A 1 284 ? -7.546 -2.800 9.483 1.00 98.75 284 TRP A CA 1
ATOM 2170 C C . TRP A 1 284 ? -7.165 -4.057 10.253 1.00 98.75 284 TRP A C 1
ATOM 2172 O O . TRP A 1 284 ? -8.010 -4.893 10.561 1.00 98.75 284 TRP A O 1
ATOM 2182 N N . ALA A 1 285 ? -5.883 -4.123 10.610 1.00 98.50 285 ALA A N 1
ATOM 2183 C CA . ALA A 1 285 ? -5.353 -4.955 11.678 1.00 98.50 285 ALA A CA 1
ATOM 2184 C C . ALA A 1 285 ? -5.215 -4.109 12.949 1.00 98.50 285 ALA A C 1
ATOM 2186 O O . ALA A 1 285 ? -4.664 -3.003 12.895 1.00 98.50 285 ALA A O 1
ATOM 2187 N N . ALA A 1 286 ? -5.711 -4.616 14.076 1.00 97.69 286 ALA A N 1
ATOM 2188 C CA . ALA A 1 286 ? -5.660 -3.915 15.352 1.00 97.69 286 ALA A CA 1
ATOM 2189 C C . ALA A 1 286 ? -5.216 -4.795 16.519 1.00 97.69 286 ALA A C 1
ATOM 2191 O O . ALA A 1 286 ? -5.327 -6.021 16.474 1.00 97.69 286 ALA A O 1
ATOM 2192 N N . ASP A 1 287 ? -4.738 -4.114 17.557 1.00 96.12 287 ASP A N 1
ATOM 2193 C CA . ASP A 1 287 ? -4.474 -4.649 18.886 1.00 96.12 287 ASP A CA 1
ATOM 2194 C C . ASP A 1 287 ? -5.286 -3.867 19.927 1.00 96.12 287 ASP A C 1
ATOM 2196 O O . ASP A 1 287 ? -5.664 -2.709 19.721 1.00 96.12 287 ASP A O 1
ATOM 2200 N N . ASP A 1 288 ? -5.499 -4.482 21.089 1.00 95.44 288 ASP A N 1
ATOM 2201 C CA . ASP A 1 288 ? -6.207 -3.860 22.217 1.00 95.44 288 ASP A CA 1
ATOM 2202 C C . ASP A 1 288 ? -5.318 -2.876 23.005 1.00 95.44 288 ASP A C 1
ATOM 2204 O O . ASP A 1 288 ? -5.748 -2.269 23.985 1.00 95.44 288 ASP A O 1
ATOM 2208 N N . ARG A 1 289 ? -4.044 -2.746 22.613 1.00 94.56 289 ARG A N 1
ATOM 2209 C CA . ARG A 1 289 ? -3.037 -1.868 23.222 1.00 94.56 289 ARG A CA 1
ATOM 2210 C C . ARG A 1 289 ? -2.148 -1.267 22.140 1.00 94.56 289 ARG A C 1
ATOM 2212 O O . ARG A 1 289 ? -2.035 -1.817 21.050 1.00 94.56 289 ARG A O 1
ATOM 2219 N N . ALA A 1 290 ? -1.473 -0.166 22.468 1.00 95.19 290 ALA A N 1
ATOM 2220 C CA . ALA A 1 290 ? -0.479 0.428 21.583 1.00 95.19 290 ALA A CA 1
ATOM 2221 C C . ALA A 1 290 ? 0.638 -0.572 21.242 1.00 95.19 290 ALA A C 1
ATOM 2223 O O . ALA A 1 290 ? 1.227 -1.185 22.138 1.00 95.19 290 ALA A O 1
ATOM 2224 N N . ARG A 1 291 ? 0.938 -0.701 19.947 1.00 95.19 291 ARG A N 1
ATOM 2225 C CA . ARG A 1 291 ? 1.991 -1.580 19.436 1.00 95.19 291 ARG A CA 1
ATOM 2226 C C . ARG A 1 291 ? 3.275 -0.778 19.195 1.00 95.19 291 ARG A C 1
ATOM 2228 O O . ARG A 1 291 ? 3.213 0.232 18.495 1.00 95.19 291 ARG A O 1
ATOM 2235 N N . PRO A 1 292 ? 4.433 -1.195 19.738 1.00 96.88 292 PRO A N 1
ATOM 2236 C CA . PRO A 1 292 ? 5.666 -0.412 19.645 1.00 96.88 292 PRO A CA 1
ATOM 2237 C C . PRO A 1 292 ? 6.331 -0.485 18.267 1.00 96.88 292 PRO A C 1
ATOM 2239 O O . PRO A 1 292 ? 7.103 0.403 17.919 1.00 96.88 292 PRO A O 1
ATOM 2242 N N . SER A 1 293 ? 6.057 -1.528 17.486 1.00 98.06 293 SER A N 1
ATOM 2243 C CA . SER A 1 293 ? 6.536 -1.672 16.115 1.00 98.06 293 SER A CA 1
ATOM 2244 C C . SER A 1 293 ? 5.700 -2.693 15.351 1.00 98.06 293 SER A C 1
ATOM 2246 O O . SER A 1 293 ? 5.057 -3.564 15.942 1.00 98.06 293 SER A O 1
ATOM 2248 N N . TRP A 1 294 ? 5.682 -2.564 14.029 1.00 98.44 294 TRP A N 1
ATOM 2249 C CA . TRP A 1 294 ? 5.074 -3.537 13.128 1.00 98.44 294 TRP A CA 1
ATOM 2250 C C . TRP A 1 294 ? 5.655 -3.410 11.732 1.00 98.44 294 TRP A C 1
ATOM 2252 O O . TRP A 1 294 ? 6.258 -2.403 11.357 1.00 98.44 294 TRP A O 1
ATOM 2262 N N . SER A 1 295 ? 5.428 -4.448 10.946 1.00 98.75 295 SER A N 1
ATOM 2263 C CA . SER A 1 295 ? 5.921 -4.527 9.591 1.00 98.75 295 SER A CA 1
ATOM 2264 C C . SER A 1 295 ? 5.002 -5.390 8.734 1.00 98.75 295 SER A C 1
ATOM 2266 O O . SER A 1 295 ? 4.358 -6.338 9.198 1.00 98.75 295 SER A O 1
ATOM 2268 N N . TYR A 1 296 ? 4.884 -5.012 7.468 1.00 98.81 296 TYR A N 1
ATOM 2269 C CA . TYR A 1 296 ? 4.040 -5.710 6.510 1.00 98.81 296 TYR A CA 1
ATOM 2270 C C . TYR A 1 296 ? 4.504 -5.454 5.084 1.00 98.81 296 TYR A C 1
ATOM 2272 O O . TYR A 1 296 ? 5.223 -4.501 4.791 1.00 98.81 296 TYR A O 1
ATOM 2280 N N . THR A 1 297 ? 4.108 -6.343 4.189 1.00 98.69 297 THR A N 1
ATOM 2281 C CA . THR A 1 297 ? 4.239 -6.148 2.751 1.00 98.69 297 THR A CA 1
ATOM 2282 C C . THR A 1 297 ? 2.891 -5.706 2.208 1.00 98.69 297 THR A C 1
ATOM 2284 O O . THR A 1 297 ? 1.871 -6.331 2.500 1.00 98.69 297 THR A O 1
ATOM 2287 N N . ILE A 1 298 ? 2.889 -4.636 1.420 1.00 98.31 298 ILE A N 1
ATOM 2288 C CA . ILE A 1 298 ? 1.736 -4.185 0.644 1.00 98.31 298 ILE A CA 1
ATOM 2289 C C . ILE A 1 298 ? 2.003 -4.451 -0.834 1.00 98.31 298 ILE A C 1
ATOM 2291 O O . ILE A 1 298 ? 3.086 -4.156 -1.342 1.00 98.31 298 ILE A O 1
ATOM 2295 N N . THR A 1 299 ? 1.023 -5.029 -1.524 1.00 96.19 299 THR A N 1
ATOM 2296 C CA . THR A 1 299 ? 1.095 -5.295 -2.963 1.00 96.19 299 THR A CA 1
ATOM 2297 C C . THR A 1 299 ? -0.111 -4.692 -3.663 1.00 96.19 299 THR A C 1
ATOM 2299 O O . THR A 1 299 ? -1.246 -4.896 -3.240 1.00 96.19 299 THR A O 1
ATOM 2302 N N . ALA A 1 300 ? 0.145 -3.957 -4.741 1.00 95.12 300 ALA A N 1
ATOM 2303 C CA . ALA A 1 300 ? -0.856 -3.527 -5.699 1.00 95.12 300 ALA A CA 1
ATOM 2304 C C . ALA A 1 300 ? -0.795 -4.417 -6.940 1.00 95.12 300 ALA A C 1
ATOM 2306 O O . ALA A 1 300 ? 0.281 -4.658 -7.497 1.00 95.12 300 ALA A O 1
ATOM 2307 N N . ARG A 1 301 ? -1.963 -4.882 -7.377 1.00 91.31 301 ARG A N 1
ATOM 2308 C CA . ARG A 1 301 ? -2.136 -5.691 -8.586 1.00 91.31 301 ARG A CA 1
ATOM 2309 C C . ARG A 1 301 ? -3.453 -5.347 -9.292 1.00 91.31 301 ARG A C 1
ATOM 2311 O O . ARG A 1 301 ? -4.326 -4.754 -8.655 1.00 91.31 301 ARG A O 1
ATOM 2318 N N . PRO A 1 302 ? -3.632 -5.742 -10.561 1.00 85.94 302 PRO A N 1
ATOM 2319 C CA . PRO A 1 302 ? -4.886 -5.545 -11.286 1.00 85.94 302 PRO A CA 1
ATOM 2320 C C . PRO A 1 302 ? -6.135 -6.154 -10.601 1.00 85.94 302 PRO A C 1
ATOM 2322 O O . PRO A 1 302 ? -6.041 -7.110 -9.787 1.00 85.94 302 PRO A O 1
#

pLDDT: mean 92.12, std 8.07, range [52.5, 98.88]

Radius of gyration: 23.26 Å; Cα contacts (8 Å, |Δi|>4): 762; chains: 1; bounding box: 57×46×68 Å

Foldseek 3Di:
DDDDDDLQSLLVVVQVVVLVCVVVVHDDDQPDAEQDCVQQPVDVVRCNRPSHCAYNVRHGDPSSVVVVPAWDWDWDDDPQKTFTFTGDDPDTDTAWIQRQAFRWIWGAQNFDTWKTKRQDKWFADPNDIFHGHHKDWDWDQDPQWIKIKIWDDTPHWTKIKIWTWHHDGDQKTKIKIKMFTQRWDDFDQDAFGGIFNIKMFGDDQDDQQTLFQWKDFDNRTFGADLWFKSPPFFDWGQKMWTHGAHGPNTHRRWTKIKGWPHIFRWIKTAHHDPDSPHSRIMIGGDDSTDDRMTMIMIMTGD

Nearest PDB structures (foldseek):
  8x18-assembly1_B  TM=7.525E-01  e=1.480E-08  Xanthomonas campestris pv. campestris str. ATCC 33913
  8x18-assembly1_A  TM=7.411E-01  e=1.198E-08  Xanthomonas campestris pv. campestris str. ATCC 33913
  4h5b-assembly1_A  TM=6.459E-01  e=8.837E+00  Deinococcus radiodurans R1 = ATCC 13939 = DSM 20539

Sequence (302 aa):
GEAMPSAENAAFYLKNLISWSRANGIDAYIFSAFDEKWKDGTELNSVGSHWGMFYSDGTIKPSMAEFFKGGGWGVNDKNGIIEIAYGSNGNYPQYAALHTASSYFRMNCGGGWGTSAILAPSFWKGGTLYQGTKISHSWKIEKENLVIHFNGRIETLDFSGTITIAPPSSGLFTARIEVSAPGGVSVDNRPGEAFQYIKLSSMNIGGSSWDSQYAYIGAQIYRFPENGWIVSAAVKSRNFGLKGGSSSWKANAPTIDILSDEEGMITGWLTKSSNPNDDNIGLWAADDRARPSWSYTITARP

Secondary structure (DSSP, 8-state):
------HHHHHHHHHHHHHHHHHTT-----S-SB--GGGTTSSGGGGGGG--SB-TTSPBPHHHHHHHS--EEEEEEETTEEEEEEEBTTB--EEEEEETTTTEEEE-SSS---PEEE-S-EEEETTEEE----EEEEEEEETTEEEEEEEEEETTEEEEEEEEEPPPBTTBEEEEEEEE-TT-----S-TTTSEEEEEEEE-B-STT-BS-SEEEETTEEEPPPSSEESSSS-EEEEEEEEE-B--SS-SSBPEEEEEEEEEEEEEEEE-----TTS--EEEEEEESS--SEEEEEEEEE-

Mean predicted aligned error: 9.21 Å